Protein AF-A0A150TPJ5-F1 (afdb_monomer)

InterPro domains:
  IPR000413 Integrin alpha chain [PR01185] (12-32)
  IPR000413 Integrin alpha chain [PR01185] (87-111)
  IPR000413 Integrin alpha chain [PR01185] (158-179)
  IPR013517 FG-GAP repeat [PF01839] (19-57)
  IPR013517 FG-GAP repeat [PF01839] (89-126)
  IPR013517 FG-GAP repeat [PF01839] (160-196)
  IPR013519 Integrin alpha beta-propellor [PS51470] (4-66)
  IPR013519 Integrin alpha beta-propellor [PS51470] (75-136)
  IPR013519 Integrin alpha beta-propellor [PS51470] (144-208)
  IPR013519 Integrin alpha beta-propellor [SM00191] (15-73)
  IPR013519 Integrin alpha beta-propellor [SM00191] (85-143)
  IPR013519 Integrin alpha beta-propellor [SM00191] (155-215)
  IPR028994 Integrin alpha, N-terminal [G3DSA:2.130.10.130] (2-83)
  IPR028994 Integrin alpha, N-terminal [G3DSA:2.130.10.130] (84-218)
  IPR028994 Integrin alpha, N-terminal [SSF69318] (12-184)

Mean predicted aligned error: 5.83 Å

Foldseek 3Di:
DDDCPDPLNDDDDDPPQPWQLEKEWWQLQLPPFIKMKIWRQQDCPPNAGSLIWIQIWDQDPVGTHSHPTDIDGQCPPLQPHDGHHQLRKQLEKEWWQLQLPNTIKIKIKSQQDDDPNAGSQIKIWIWHRHNVGTHSHPTDMDGCPPVLRPHDRHHQQRKQNYKYWAQPVPPNTIKIKIKRQQDDPDPPPPTRQIKIWIFHGHNVGTHNNPIDMDTDDD

pLDDT: mean 88.78, std 12.21, range [43.97, 98.75]

Nearest PDB structures (foldseek):
  8tcg-assembly1_A  TM=8.162E-01  e=3.633E-12  Homo sapiens
  1tye-assembly3_E  TM=7.841E-01  e=2.110E-12  Homo sapiens
  6msu-assembly1_A  TM=8.180E-01  e=1.855E-11  Homo sapiens
  5nem-assembly1_A  TM=8.119E-01  e=3.006E-11  Homo sapiens
  8xfo-assembly1_A  TM=8.111E-01  e=1.360E-10  Homo sapiens

Solvent-accessible surface area (backbone atoms only — not comparable to full-atom values): 10917 Å² total; per-residue (Å²): 136,86,56,49,84,32,90,56,41,76,76,74,76,60,95,70,24,52,79,63,70,16,65,29,62,31,26,25,35,55,82,83,39,60,20,41,39,30,9,16,20,42,26,68,41,99,90,20,55,20,16,13,27,28,43,38,24,47,40,47,102,90,44,76,38,41,76,90,46,62,75,43,41,41,70,37,78,60,46,82,60,67,66,40,69,48,16,19,24,19,54,14,38,25,41,33,29,24,36,57,82,75,24,17,22,41,39,34,8,16,23,38,29,66,51,99,88,24,51,24,22,16,30,30,38,43,24,48,34,32,86,89,25,70,44,41,80,87,36,60,61,44,38,37,70,33,87,48,38,78,67,60,78,44,63,53,15,16,25,18,58,38,50,43,51,42,54,82,88,70,82,79,26,16,21,42,37,35,25,15,61,31,28,65,86,50,102,81,80,57,77,45,54,23,37,31,44,33,28,37,36,34,84,89,26,71,38,28,83,68,46,45,80,48,62,78,78,132

Sequence (218 aa):
MFHQDSPNVAETVQDGDHFGYALASGDFDGDGKADLAIGVPHEDFAGHGGGGVVHVFRGTASGLSAAGDPLLSQDTPNVGSSVADGDHFGWALASGDFDGDGKADLAVGAPHEDIDGHDDAGITHLFRGTATGLSTLGDPAYTQDSPGVEGSLEDDDRSGYALAAGDFDGDGKADLAIGAPGEDISRGGDDNDGHVNVLYGSSAGVVADRDQVWHQAW

Secondary structure (DSSP, 8-state):
---TTSTT-SS---TT--TTSEEEEE-SSSSSS-EEEEEETT--BTTBTT--EEEEEEEETTEEE-TTPPEE-TTSTTSSS---TT--TTSEEEEE-SSSSSS-EEEEEETT--BTTBTT--EEEEE-EEBTEE--SS--EE-TTSTT--S---TT--TTSEEEEE-SSSSSS-EEEEEETT----TTS-----EEEEEEP-BTB-EEEEEEEEES--

Radius of gyration: 16.83 Å; Cα contacts (8 Å, |Δi|>4): 663; chains: 1; bounding box: 38×43×47 Å

Structure (mmCIF, N/CA/C/O backbone):
data_AF-A0A150TPJ5-F1
#
_entry.id   AF-A0A150TPJ5-F1
#
loop_
_atom_site.group_PDB
_atom_site.id
_atom_site.type_symbol
_atom_site.label_atom_id
_atom_site.label_alt_id
_atom_site.label_comp_id
_atom_site.label_asym_id
_atom_site.label_entity_id
_atom_site.label_seq_id
_atom_site.pdbx_PDB_ins_code
_atom_site.Cartn_x
_atom_site.Cartn_y
_atom_site.Cartn_z
_atom_site.occupancy
_atom_site.B_iso_or_equiv
_atom_site.auth_seq_id
_atom_site.auth_comp_id
_atom_site.auth_asym_id
_atom_site.auth_atom_id
_atom_site.pdbx_PDB_model_num
ATOM 1 N N . MET A 1 1 ? -18.996 14.577 5.160 1.00 56.78 1 MET A N 1
A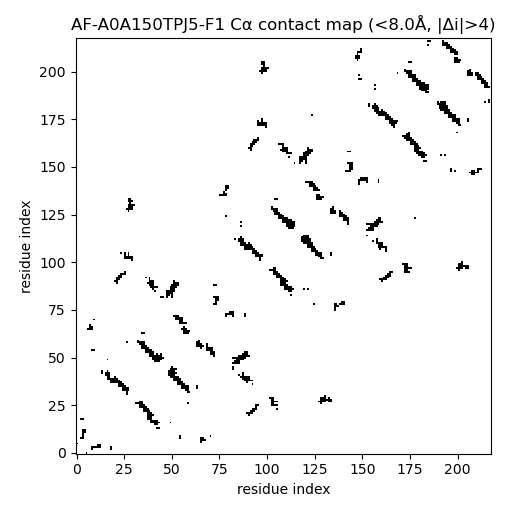TOM 2 C CA . MET A 1 1 ? -18.337 14.586 3.840 1.00 56.78 1 MET A CA 1
ATOM 3 C C . MET A 1 1 ? -16.889 14.903 4.124 1.00 56.78 1 MET A C 1
ATOM 5 O O . MET A 1 1 ? -16.678 15.877 4.833 1.00 56.78 1 MET A O 1
ATOM 9 N N . PHE A 1 2 ? -15.962 14.054 3.685 1.00 57.44 2 PHE A N 1
ATOM 10 C CA . PHE A 1 2 ? -14.526 14.311 3.789 1.00 57.44 2 PHE A CA 1
ATOM 11 C C . PHE A 1 2 ? -13.983 14.610 2.389 1.00 57.44 2 PHE A C 1
ATOM 13 O O . PHE A 1 2 ? -14.388 13.967 1.423 1.00 57.44 2 PHE A O 1
ATOM 20 N N . HIS A 1 3 ? -13.134 15.621 2.314 1.00 69.94 3 HIS A N 1
ATOM 21 C CA . HIS A 1 3 ? -12.312 16.068 1.186 1.00 69.94 3 HIS A CA 1
ATOM 22 C C . HIS A 1 3 ? -11.081 16.760 1.803 1.00 69.94 3 HIS A C 1
ATOM 24 O O . HIS A 1 3 ? -11.151 17.101 2.985 1.00 69.94 3 HIS A O 1
ATOM 30 N N . GLN A 1 4 ? -10.001 17.016 1.063 1.00 59.94 4 GLN A N 1
ATOM 31 C CA . GLN A 1 4 ? -8.775 17.623 1.628 1.00 59.94 4 GLN A CA 1
ATOM 32 C C . GLN A 1 4 ? -9.023 18.941 2.392 1.00 59.94 4 GLN A C 1
ATOM 34 O O . GLN A 1 4 ? -8.487 19.122 3.471 1.00 59.94 4 GLN A O 1
ATOM 39 N N . ASP A 1 5 ? -9.958 19.799 1.957 1.00 66.56 5 ASP A N 1
ATOM 40 C CA . ASP A 1 5 ? -10.337 21.017 2.716 1.00 66.56 5 ASP A CA 1
ATOM 41 C C . ASP A 1 5 ? -11.156 20.765 4.013 1.00 66.56 5 ASP A C 1
ATOM 43 O O . ASP A 1 5 ? -11.684 21.696 4.634 1.00 66.56 5 ASP A O 1
ATOM 47 N N . SER A 1 6 ? -11.372 19.510 4.416 1.00 68.62 6 SER A N 1
ATOM 48 C CA . SER A 1 6 ? -12.155 19.191 5.615 1.00 68.62 6 SER A CA 1
ATOM 49 C C . SER A 1 6 ? -11.349 19.459 6.889 1.00 68.62 6 SER A C 1
ATOM 51 O O . SER A 1 6 ? -10.151 19.192 6.929 1.00 68.62 6 SER A O 1
ATOM 53 N N . PRO A 1 7 ? -11.982 19.927 7.983 1.00 70.62 7 PRO A N 1
ATOM 54 C CA . PRO A 1 7 ? -11.269 20.169 9.232 1.00 70.62 7 PRO A CA 1
ATOM 55 C C . PRO A 1 7 ? -10.487 18.937 9.706 1.00 70.62 7 PRO A C 1
ATOM 57 O O . PRO A 1 7 ? -11.078 17.878 9.928 1.00 70.62 7 PRO A O 1
ATOM 60 N N . ASN A 1 8 ? -9.188 19.127 9.953 1.00 69.75 8 ASN A N 1
ATOM 61 C CA . ASN A 1 8 ? -8.228 18.110 10.402 1.00 69.75 8 ASN A CA 1
ATOM 62 C C . ASN A 1 8 ? -7.849 17.046 9.360 1.00 69.75 8 ASN A C 1
ATOM 64 O O . ASN A 1 8 ? -7.204 16.074 9.730 1.00 69.75 8 ASN A O 1
ATOM 68 N N . VAL A 1 9 ? -8.204 17.225 8.088 1.00 69.12 9 VAL A N 1
ATOM 69 C CA . VAL A 1 9 ? -7.503 16.536 6.998 1.00 69.12 9 VAL A CA 1
ATOM 70 C C . VAL A 1 9 ? -6.227 17.336 6.727 1.00 69.12 9 VAL A C 1
ATOM 72 O O . VAL A 1 9 ? -6.275 18.564 6.683 1.00 69.12 9 VAL A O 1
ATOM 75 N N . ALA A 1 10 ? -5.082 16.653 6.716 1.00 68.56 10 ALA A N 1
ATOM 76 C CA . ALA A 1 10 ? -3.781 17.284 6.500 1.00 68.56 10 ALA A CA 1
ATOM 77 C C . ALA A 1 10 ? -3.633 17.787 5.053 1.00 68.56 10 ALA A C 1
ATOM 79 O O . ALA A 1 10 ? -4.373 17.348 4.177 1.00 68.56 10 ALA A O 1
ATOM 80 N N . GLU A 1 11 ? -2.659 18.674 4.847 1.00 73.25 11 GLU A N 1
ATOM 81 C CA . GLU A 1 11 ? -2.390 19.388 3.590 1.00 73.25 11 GLU A CA 1
ATOM 82 C C . GLU A 1 11 ? -3.526 20.308 3.103 1.00 73.25 11 GLU A C 1
ATOM 84 O O . GLU A 1 11 ? -4.553 20.494 3.764 1.00 73.25 11 GLU A O 1
ATOM 89 N N . THR A 1 12 ? -3.278 21.027 2.009 1.00 65.31 12 THR A N 1
ATOM 90 C CA . THR A 1 12 ? -4.224 21.977 1.402 1.00 65.31 12 THR A CA 1
ATOM 91 C C . THR A 1 12 ? -4.631 21.476 0.029 1.00 65.31 12 THR A C 1
ATOM 93 O O . THR A 1 12 ? -3.760 21.023 -0.692 1.00 65.31 12 THR A O 1
ATOM 96 N N . VAL A 1 13 ? -5.902 21.628 -0.364 1.00 63.03 13 VAL A N 1
ATOM 97 C CA . VAL A 1 13 ? -6.370 21.214 -1.702 1.00 63.03 13 VAL A CA 1
ATOM 98 C C . VAL A 1 13 ? -5.496 21.800 -2.811 1.00 63.03 13 VAL A C 1
ATOM 100 O O . VAL A 1 13 ? -5.364 23.029 -2.913 1.00 63.03 13 VAL A O 1
ATOM 103 N N . GLN A 1 14 ? -4.999 20.933 -3.689 1.00 62.88 14 GLN A N 1
ATOM 104 C CA . GLN A 1 14 ? -4.371 21.288 -4.953 1.00 62.88 14 GLN A CA 1
ATOM 105 C C . GLN A 1 14 ? -5.175 20.693 -6.128 1.00 62.88 14 GLN A C 1
ATOM 107 O O . GLN A 1 14 ? -5.991 19.775 -6.000 1.00 62.88 14 GLN A O 1
ATOM 112 N N . ASP A 1 15 ? -5.058 21.322 -7.302 1.00 61.12 15 ASP A N 1
ATOM 113 C CA . ASP A 1 15 ? -5.747 20.849 -8.505 1.00 61.12 15 ASP A CA 1
ATOM 114 C C . ASP A 1 15 ? -5.075 19.551 -8.983 1.00 61.12 15 ASP A C 1
ATOM 116 O O . ASP A 1 15 ? -3.988 19.603 -9.549 1.00 61.12 15 ASP A O 1
ATOM 120 N N . GLY A 1 16 ? -5.756 18.411 -8.843 1.00 66.88 16 GLY A N 1
ATOM 121 C CA . GLY A 1 16 ? -5.317 17.137 -9.433 1.00 66.88 16 GLY A CA 1
ATOM 122 C C . GLY A 1 16 ? -4.958 16.026 -8.447 1.00 66.88 16 GLY A C 1
ATOM 123 O O . GLY A 1 16 ? -4.729 14.912 -8.899 1.00 66.88 16 GLY A O 1
ATOM 124 N N . ASP A 1 17 ? -5.013 16.271 -7.137 1.00 75.06 17 ASP A N 1
ATOM 125 C CA . ASP A 1 17 ? -4.530 15.327 -6.110 1.00 75.06 17 ASP A CA 1
ATOM 126 C C . ASP A 1 17 ? -5.303 13.997 -6.061 1.00 75.06 17 ASP A C 1
ATOM 128 O O . ASP A 1 17 ? -4.813 12.969 -5.596 1.00 75.06 17 ASP A O 1
ATOM 132 N N . HIS A 1 18 ? -6.541 13.999 -6.567 1.00 83.31 18 HIS A N 1
ATOM 133 C CA . HIS A 1 18 ? -7.422 12.829 -6.627 1.00 83.31 18 HIS A CA 1
ATOM 134 C C . HIS A 1 18 ? -7.659 12.152 -5.261 1.00 83.31 18 HIS A C 1
ATOM 136 O O . HIS A 1 18 ? -7.697 10.929 -5.169 1.00 83.31 18 HIS A O 1
ATOM 142 N N . PHE A 1 19 ? -7.895 12.929 -4.197 1.00 86.81 19 PHE A N 1
ATOM 143 C CA . PHE A 1 19 ? -8.255 12.391 -2.878 1.00 86.81 19 PHE A CA 1
ATOM 144 C C . PHE A 1 19 ? -9.353 11.314 -2.952 1.00 86.81 19 PHE A C 1
ATOM 146 O O . PHE A 1 19 ? -10.455 11.562 -3.454 1.00 86.81 19 PHE A O 1
ATOM 153 N N . GLY A 1 20 ? -9.068 10.130 -2.403 1.00 92.56 20 GLY A N 1
ATOM 154 C CA . GLY A 1 20 ? -9.965 8.975 -2.496 1.00 92.56 20 GLY A CA 1
ATOM 155 C C . GLY A 1 20 ? -9.783 8.145 -3.761 1.00 92.56 20 GLY A C 1
ATOM 156 O O . GLY A 1 20 ? -10.704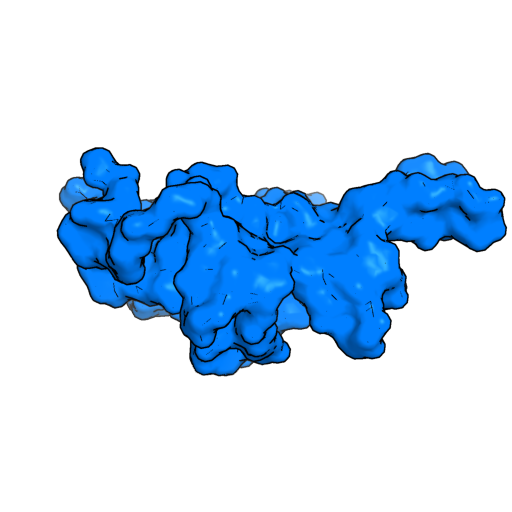 7.412 -4.122 1.00 92.56 20 GLY A O 1
ATOM 157 N N . TYR A 1 21 ? -8.619 8.247 -4.410 1.00 96.56 21 TYR A N 1
ATOM 158 C CA . TYR A 1 21 ? -8.238 7.427 -5.559 1.00 96.56 21 TYR A CA 1
ATOM 159 C C . TYR A 1 21 ? -8.294 5.932 -5.223 1.00 96.56 21 TYR A C 1
ATOM 161 O O . TYR A 1 21 ? -8.910 5.148 -5.945 1.00 96.56 21 TYR A O 1
ATOM 169 N N . ALA A 1 22 ? -7.728 5.566 -4.071 1.00 97.62 22 ALA A N 1
ATOM 170 C CA . ALA A 1 22 ? -7.782 4.231 -3.492 1.00 97.62 22 ALA A CA 1
ATOM 171 C C . ALA A 1 22 ? -8.320 4.290 -2.058 1.00 97.62 22 ALA A C 1
ATOM 173 O O . ALA A 1 22 ? -8.112 5.270 -1.341 1.00 97.62 22 ALA A O 1
ATOM 174 N N . LEU A 1 23 ? -9.016 3.232 -1.634 1.00 98.19 23 LEU A N 1
ATOM 175 C CA . LEU A 1 23 ? -9.583 3.105 -0.292 1.00 98.19 23 LEU A CA 1
ATOM 176 C C . LEU A 1 23 ? -9.313 1.705 0.258 1.00 98.19 23 LEU A C 1
ATOM 178 O O . LEU A 1 23 ? -9.548 0.717 -0.436 1.00 98.19 23 LEU A O 1
ATOM 182 N N . ALA A 1 24 ? -8.924 1.625 1.527 1.00 98.31 24 ALA A N 1
ATOM 183 C CA . ALA A 1 24 ? -8.887 0.378 2.287 1.00 98.31 24 ALA A CA 1
ATOM 184 C C . ALA A 1 24 ? -9.450 0.610 3.691 1.00 98.31 24 ALA A C 1
ATOM 186 O O . ALA A 1 24 ? -9.255 1.670 4.278 1.00 98.31 24 ALA A O 1
ATOM 187 N N . SER A 1 25 ? -10.159 -0.374 4.239 1.00 98.00 25 SER A N 1
ATOM 188 C CA . SER A 1 25 ? -10.696 -0.305 5.603 1.00 98.00 25 SER A CA 1
ATOM 189 C C . SER A 1 25 ? -10.146 -1.433 6.459 1.00 98.00 25 SER A C 1
ATOM 191 O O . SER A 1 25 ? -10.078 -2.570 5.994 1.00 98.00 25 SER A O 1
ATOM 193 N N . GLY A 1 26 ? -9.834 -1.156 7.715 1.00 97.56 26 GLY A N 1
ATOM 194 C CA . GLY A 1 26 ? -9.331 -2.141 8.670 1.00 97.56 26 GLY A CA 1
ATOM 195 C C . GLY A 1 26 ? -9.429 -1.593 10.086 1.00 97.56 26 GLY A C 1
ATOM 196 O O . GLY A 1 26 ? -9.490 -0.386 10.259 1.00 97.56 26 GLY A O 1
ATOM 197 N N . ASP A 1 27 ? -9.504 -2.456 11.093 1.00 97.75 27 ASP A N 1
ATOM 198 C CA . ASP A 1 27 ? -9.354 -2.038 12.493 1.00 97.75 27 ASP A CA 1
ATOM 199 C C . ASP A 1 27 ? -7.850 -1.956 12.791 1.00 97.75 27 ASP A C 1
ATOM 201 O O . ASP A 1 27 ? -7.243 -2.941 13.222 1.00 97.75 27 ASP A O 1
ATOM 205 N N . PHE A 1 28 ? -7.223 -0.833 12.422 1.00 97.19 28 PHE A N 1
ATOM 206 C CA . PHE A 1 28 ? -5.767 -0.671 12.485 1.00 97.19 28 PHE A CA 1
ATOM 207 C C . PHE A 1 28 ? -5.285 -0.423 13.917 1.00 97.19 28 PHE A C 1
ATOM 209 O O . PHE A 1 28 ? -4.094 -0.585 14.198 1.00 97.19 28 PHE A O 1
ATOM 216 N N . ASP A 1 29 ? -6.190 -0.020 14.820 1.00 95.94 29 ASP A N 1
ATOM 217 C CA . ASP A 1 29 ? -5.885 0.206 16.231 1.00 95.94 29 ASP A CA 1
ATOM 218 C C . ASP A 1 29 ? -6.419 -0.845 17.219 1.00 95.94 29 ASP A C 1
ATOM 220 O O . ASP A 1 29 ? -6.003 -0.882 18.385 1.00 95.94 29 ASP A O 1
ATOM 224 N N . GLY A 1 30 ? -7.246 -1.772 16.744 1.00 96.94 30 GLY A N 1
ATOM 225 C CA . GLY A 1 30 ? -7.764 -2.900 17.513 1.00 96.94 30 GLY A CA 1
ATOM 226 C C . GLY A 1 30 ? -8.866 -2.502 18.492 1.00 96.94 30 GLY A C 1
ATOM 227 O O . GLY A 1 30 ? -9.089 -3.204 19.487 1.00 96.94 30 GLY A O 1
ATOM 228 N N . ASP A 1 31 ? -9.529 -1.364 18.273 1.00 96.38 31 ASP A N 1
ATOM 229 C CA . ASP A 1 31 ? -10.588 -0.859 19.146 1.00 96.38 31 ASP A CA 1
ATOM 230 C C . ASP A 1 31 ? -11.988 -1.428 18.819 1.00 96.38 31 ASP A C 1
ATOM 232 O O . ASP A 1 31 ? -12.989 -1.097 19.487 1.00 96.38 31 ASP A O 1
ATOM 236 N N . GLY A 1 32 ? -12.067 -2.290 17.803 1.00 96.81 32 GLY A N 1
ATOM 237 C CA . GLY A 1 32 ? -13.274 -2.938 17.307 1.00 96.81 32 GLY A CA 1
ATOM 238 C C . GLY A 1 32 ? -14.075 -2.106 16.304 1.00 96.81 32 GLY A C 1
ATOM 239 O O . GLY A 1 32 ? -15.221 -2.471 16.010 1.00 96.81 32 GLY A O 1
ATOM 240 N N . LYS A 1 33 ? -13.554 -0.976 15.814 1.00 97.06 33 LYS A N 1
ATOM 241 C CA . LYS A 1 33 ? -14.167 -0.166 14.750 1.00 97.06 33 LYS A CA 1
ATOM 242 C C . LYS A 1 33 ? -13.240 -0.124 13.544 1.00 97.06 33 LYS A C 1
ATOM 244 O O . LYS A 1 33 ? -12.037 -0.022 13.672 1.00 97.06 33 LYS A O 1
ATOM 249 N N . ALA A 1 34 ? -13.833 -0.186 12.356 1.00 97.06 34 ALA A N 1
ATOM 250 C CA . ALA A 1 34 ? -13.064 -0.029 11.134 1.00 97.06 34 ALA A CA 1
ATOM 251 C C . ALA A 1 34 ? -12.616 1.430 10.967 1.00 97.06 34 ALA A C 1
ATOM 253 O O . ALA A 1 34 ? -13.445 2.349 10.996 1.00 97.06 34 ALA A O 1
ATOM 254 N N . ASP A 1 35 ? -11.326 1.593 10.730 1.00 97.56 35 ASP A N 1
ATOM 255 C CA . ASP A 1 35 ? -10.664 2.788 10.233 1.00 97.56 35 ASP A CA 1
ATOM 256 C C . ASP A 1 35 ? -10.695 2.809 8.696 1.00 97.56 35 ASP A C 1
ATOM 258 O O . ASP A 1 35 ? -11.083 1.832 8.040 1.00 97.56 35 ASP A O 1
ATOM 262 N N . LEU A 1 36 ? -10.298 3.936 8.105 1.00 97.56 36 LEU A N 1
ATOM 263 C CA . LEU A 1 36 ? -10.262 4.130 6.656 1.00 97.56 36 LEU A CA 1
ATOM 264 C C . LEU A 1 36 ? -8.921 4.721 6.213 1.00 97.56 36 LEU A C 1
ATOM 266 O O . LEU A 1 36 ? -8.614 5.857 6.556 1.00 97.56 36 LEU A O 1
ATOM 270 N N . ALA A 1 37 ? -8.169 3.985 5.400 1.00 98.00 37 ALA A N 1
ATOM 271 C CA . ALA A 1 37 ? -7.037 4.502 4.643 1.00 98.00 37 ALA A CA 1
ATOM 272 C C . ALA A 1 37 ? -7.508 5.055 3.287 1.00 98.00 37 ALA A C 1
ATOM 274 O O . ALA A 1 37 ? -8.362 4.455 2.623 1.00 98.00 37 ALA A O 1
ATOM 275 N N . ILE A 1 38 ? -6.962 6.200 2.885 1.00 97.62 38 ILE A N 1
ATOM 276 C CA . ILE A 1 38 ? -7.349 6.958 1.694 1.00 97.62 38 ILE A CA 1
ATOM 277 C C . ILE A 1 38 ? -6.086 7.362 0.940 1.00 97.62 38 ILE A C 1
ATOM 279 O O . ILE A 1 38 ? -5.311 8.178 1.435 1.00 97.62 38 ILE A O 1
ATOM 283 N N . GLY A 1 39 ? -5.912 6.812 -0.257 1.00 97.75 39 GLY A N 1
ATOM 284 C CA . GLY A 1 39 ? -4.804 7.133 -1.148 1.00 97.75 39 GLY A CA 1
ATOM 285 C C . GLY A 1 39 ? -5.041 8.429 -1.916 1.00 97.75 39 GLY A C 1
ATOM 286 O O . GLY A 1 39 ? -6.162 8.703 -2.371 1.00 97.75 39 GLY A O 1
ATOM 287 N N . VAL A 1 40 ? -3.974 9.209 -2.051 1.00 97.25 40 VAL A N 1
ATOM 288 C CA . VAL A 1 40 ? -3.914 10.480 -2.780 1.00 97.25 40 VAL A CA 1
ATOM 289 C C . VAL A 1 40 ? -2.621 10.485 -3.611 1.00 97.25 40 VAL A C 1
ATOM 291 O O . VAL A 1 40 ? -1.693 11.233 -3.314 1.00 97.25 40 VAL A O 1
ATOM 294 N N . PRO A 1 41 ? -2.499 9.591 -4.610 1.00 96.88 41 PRO A N 1
ATOM 295 C CA . PRO A 1 41 ? -1.230 9.352 -5.296 1.00 96.88 41 PRO A CA 1
ATOM 296 C C . PRO A 1 41 ? -0.694 10.581 -6.027 1.00 96.88 41 PRO A C 1
ATOM 298 O O . PRO A 1 41 ? 0.507 10.713 -6.180 1.00 96.88 41 PRO A O 1
ATOM 301 N N . HIS A 1 42 ? -1.557 11.499 -6.458 1.00 95.69 42 HIS A N 1
ATOM 302 C CA . HIS A 1 42 ? -1.133 12.684 -7.204 1.00 95.69 42 HIS A CA 1
ATOM 303 C C . HIS A 1 42 ? -0.904 13.913 -6.317 1.00 95.69 42 HIS A C 1
ATOM 305 O O . HIS A 1 42 ? -0.743 15.004 -6.851 1.00 95.69 42 HIS A O 1
ATOM 311 N N . GLU A 1 43 ? -0.903 13.750 -4.990 1.00 93.69 43 GLU A N 1
ATOM 312 C CA . GLU A 1 43 ? -0.531 14.823 -4.068 1.00 93.69 43 GLU A CA 1
ATOM 313 C C . GLU A 1 43 ? 0.912 15.272 -4.328 1.00 93.69 43 GLU A C 1
ATOM 315 O O . GLU A 1 43 ? 1.838 14.453 -4.351 1.00 93.69 43 GLU A O 1
ATOM 320 N N . ASP A 1 44 ? 1.108 16.583 -4.451 1.00 93.25 44 ASP A N 1
ATOM 321 C CA . ASP A 1 44 ? 2.440 17.176 -4.431 1.00 93.25 44 ASP A CA 1
ATOM 322 C C . ASP A 1 44 ? 2.953 17.219 -2.981 1.00 93.25 44 ASP A C 1
ATOM 324 O O . ASP A 1 44 ? 2.589 18.100 -2.201 1.00 93.25 44 ASP A O 1
ATOM 328 N N . PHE A 1 45 ? 3.833 16.295 -2.599 1.00 91.81 45 PHE A N 1
ATOM 329 C CA . PHE A 1 45 ? 4.297 16.160 -1.218 1.00 91.81 45 PHE A CA 1
ATOM 330 C C . PHE A 1 45 ? 5.784 16.492 -1.071 1.00 91.81 45 PHE A C 1
ATOM 332 O O . PHE A 1 45 ? 6.604 16.139 -1.907 1.00 91.81 45 PHE A O 1
ATOM 339 N N . ALA A 1 46 ? 6.157 17.199 0.003 1.00 90.69 46 ALA A N 1
ATOM 340 C CA . ALA A 1 46 ? 7.547 17.577 0.313 1.00 90.69 46 ALA A CA 1
ATOM 341 C C . ALA A 1 46 ? 8.318 18.303 -0.820 1.00 90.69 46 ALA A C 1
ATOM 343 O O . ALA A 1 46 ? 9.547 18.368 -0.804 1.00 90.69 46 ALA A O 1
ATOM 344 N N . GLY A 1 47 ? 7.604 18.936 -1.758 1.00 91.94 47 GLY A N 1
ATOM 345 C CA . GLY A 1 47 ? 8.190 19.610 -2.921 1.00 91.94 47 GLY A CA 1
ATOM 346 C C . GLY A 1 47 ? 8.334 18.725 -4.159 1.00 91.94 47 GLY A C 1
ATOM 347 O O . GLY A 1 47 ? 8.900 19.204 -5.142 1.00 91.94 47 GLY A O 1
ATOM 348 N N . HIS A 1 48 ? 7.805 17.501 -4.105 1.00 94.50 48 HIS A N 1
ATOM 349 C CA . HIS A 1 48 ? 7.795 16.535 -5.189 1.00 94.50 48 HIS A CA 1
ATOM 350 C C . HIS A 1 48 ? 6.408 16.401 -5.808 1.00 94.50 48 HIS A C 1
ATOM 352 O O . HIS A 1 48 ? 5.426 16.183 -5.098 1.00 94.50 48 HIS A O 1
ATOM 358 N N . GLY A 1 49 ? 6.324 16.572 -7.124 1.00 94.69 49 GLY A N 1
ATOM 359 C CA . GLY A 1 49 ? 5.062 16.539 -7.851 1.00 94.69 49 GLY A CA 1
ATOM 360 C C . GLY A 1 49 ? 4.531 15.116 -7.977 1.00 94.69 49 GLY A C 1
ATOM 361 O O . GLY A 1 49 ? 5.240 14.261 -8.500 1.00 94.69 49 GLY A O 1
ATOM 362 N N . GLY A 1 50 ? 3.307 14.847 -7.517 1.00 94.56 50 GLY A N 1
ATOM 363 C CA . GLY A 1 50 ? 2.752 13.485 -7.525 1.00 94.56 50 GLY A CA 1
ATOM 364 C C . GLY A 1 50 ? 3.549 12.462 -6.702 1.00 94.56 50 GLY A C 1
ATOM 365 O O . GLY A 1 50 ? 3.542 11.279 -7.034 1.00 94.56 50 GLY A O 1
ATOM 366 N N . GLY A 1 51 ? 4.246 12.907 -5.652 1.00 95.06 51 GLY A N 1
ATOM 367 C CA . GLY A 1 51 ? 4.926 12.006 -4.713 1.00 95.06 51 GLY A CA 1
ATOM 368 C C . GLY A 1 51 ? 3.943 11.157 -3.895 1.00 95.06 51 GLY A C 1
ATOM 369 O O . GLY A 1 51 ? 4.249 10.034 -3.503 1.00 95.06 51 GLY A O 1
ATOM 370 N N . GLY A 1 52 ? 2.723 11.660 -3.699 1.00 96.81 52 GLY A N 1
ATOM 371 C CA . GLY A 1 52 ? 1.615 10.894 -3.146 1.00 96.81 52 GLY A CA 1
ATOM 372 C C . GLY A 1 52 ? 1.641 10.727 -1.626 1.00 96.81 52 GLY A C 1
ATOM 373 O O . GLY A 1 52 ? 2.677 10.752 -0.958 1.00 96.81 52 GLY A O 1
ATOM 374 N N . VAL A 1 53 ? 0.448 10.570 -1.054 1.00 96.38 53 VAL A N 1
ATOM 375 C CA . VAL A 1 53 ? 0.247 10.355 0.385 1.00 96.38 53 VAL A CA 1
ATOM 376 C C . VAL A 1 53 ? -0.919 9.405 0.652 1.00 96.38 53 VAL A C 1
ATOM 378 O O . VAL A 1 53 ? -1.793 9.184 -0.191 1.00 96.38 53 VAL A O 1
ATOM 381 N N . VAL A 1 54 ? -0.976 8.880 1.876 1.00 97.06 54 VAL A N 1
ATOM 382 C CA . VAL A 1 54 ? -2.131 8.146 2.402 1.00 97.06 54 VAL A CA 1
ATOM 383 C C . VAL A 1 54 ? -2.603 8.785 3.702 1.00 97.06 54 VAL A C 1
ATOM 385 O O . VAL A 1 54 ? -1.862 8.858 4.683 1.00 97.06 54 VAL A O 1
ATOM 388 N N . HIS A 1 55 ? -3.867 9.201 3.739 1.00 95.25 55 HIS A N 1
ATOM 389 C CA . HIS A 1 55 ? -4.530 9.557 4.991 1.00 95.25 55 HIS A CA 1
ATOM 390 C C . HIS A 1 55 ? -5.094 8.311 5.657 1.00 95.25 55 HIS A C 1
ATOM 392 O O . HIS A 1 55 ? -5.676 7.461 4.989 1.00 95.25 55 HIS A O 1
ATOM 398 N N . VAL A 1 56 ? -5.023 8.246 6.980 1.00 94.88 56 VAL A N 1
ATOM 399 C CA . VAL A 1 56 ? -5.719 7.232 7.777 1.00 94.88 56 VAL A CA 1
ATOM 400 C C . VAL A 1 56 ? -6.733 7.957 8.641 1.00 94.88 56 VAL A C 1
ATOM 402 O O . VAL A 1 56 ? -6.366 8.919 9.288 1.00 94.88 56 VAL A O 1
ATOM 405 N N . PHE A 1 57 ? -7.998 7.552 8.645 1.00 95.00 57 PHE A N 1
ATOM 406 C CA . PHE A 1 57 ? -9.047 8.139 9.481 1.00 95.00 57 PHE A CA 1
ATOM 407 C C . PHE A 1 57 ? -9.554 7.102 10.472 1.00 95.00 57 PHE A C 1
ATOM 409 O O . PHE A 1 57 ? -10.079 6.061 10.063 1.00 95.00 57 PHE A O 1
ATOM 416 N N . ARG A 1 58 ? -9.458 7.406 11.766 1.00 94.94 58 ARG A N 1
ATOM 417 C CA . ARG A 1 58 ? -9.896 6.504 12.831 1.00 94.94 58 ARG A CA 1
ATOM 418 C C . ARG A 1 58 ? -11.415 6.344 12.870 1.00 94.94 58 ARG A C 1
ATOM 420 O O . ARG A 1 58 ? -12.171 7.324 12.878 1.00 94.94 58 ARG A O 1
ATOM 427 N N . GLY A 1 59 ? -11.880 5.111 13.005 1.00 95.75 59 GLY A N 1
ATOM 428 C CA . GLY A 1 59 ? -13.250 4.758 13.333 1.00 95.75 59 GLY A CA 1
ATOM 429 C C . GLY A 1 59 ? -13.586 5.108 14.780 1.00 95.75 59 GLY A C 1
ATOM 430 O O . GLY A 1 59 ? -12.959 4.653 15.726 1.00 95.75 59 GLY A O 1
ATOM 431 N N . THR A 1 60 ? -14.632 5.902 15.000 1.00 94.25 60 THR A N 1
ATOM 432 C CA . THR A 1 60 ? -15.115 6.226 16.352 1.00 94.25 60 THR A CA 1
ATOM 433 C C . THR A 1 60 ? -16.583 5.851 16.518 1.00 94.25 60 THR A C 1
ATOM 435 O O . THR A 1 60 ? -17.300 5.573 15.556 1.00 94.25 60 THR A O 1
ATOM 438 N N . ALA A 1 61 ? -17.088 5.910 17.754 1.00 94.00 61 ALA A N 1
ATOM 439 C CA . ALA A 1 61 ? -18.519 5.738 18.023 1.00 94.00 61 ALA A CA 1
ATOM 440 C C . ALA A 1 61 ? -19.413 6.766 17.290 1.00 94.00 61 ALA A C 1
ATOM 442 O O . ALA A 1 61 ? -20.611 6.533 17.136 1.00 94.00 61 ALA A O 1
ATOM 443 N N . SER A 1 62 ? -18.837 7.886 16.838 1.00 93.25 62 SER A N 1
ATOM 444 C CA . SER A 1 62 ? -19.524 8.942 16.084 1.00 93.25 62 SER A CA 1
ATOM 445 C C . SER A 1 62 ? -19.255 8.880 14.571 1.00 93.25 62 SER A C 1
ATOM 447 O O . SER A 1 62 ? -19.655 9.795 13.853 1.00 93.25 62 SER A O 1
ATOM 449 N N . GLY A 1 63 ? -18.597 7.823 14.082 1.00 92.62 63 GLY A N 1
ATOM 450 C CA . GLY A 1 63 ? -18.127 7.690 12.700 1.00 92.62 63 GLY A CA 1
ATOM 451 C C . GLY A 1 63 ? -16.634 7.989 12.555 1.00 92.62 63 GLY A C 1
ATOM 452 O O . GLY A 1 63 ? -15.911 8.038 13.549 1.00 92.62 63 GLY A O 1
ATOM 453 N N . LEU A 1 64 ? -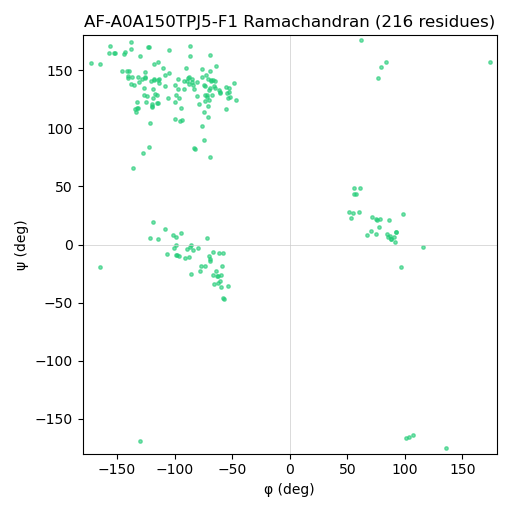16.175 8.173 11.316 1.00 93.06 64 LEU A N 1
ATOM 454 C CA . LEU A 1 64 ? -14.769 8.458 11.023 1.00 93.06 64 LEU A CA 1
ATOM 455 C C . LEU A 1 64 ? -14.341 9.816 11.596 1.00 93.06 64 LEU A C 1
ATOM 457 O O . LEU A 1 64 ? -15.088 10.797 11.538 1.00 93.06 64 LEU A O 1
ATOM 461 N N . SER A 1 65 ? -13.130 9.860 12.129 1.00 90.00 65 SER A N 1
ATOM 462 C CA . SER A 1 65 ? -12.413 11.045 12.585 1.00 90.00 65 SER A CA 1
ATOM 463 C C . SER A 1 65 ? -11.148 11.178 11.747 1.00 90.00 65 SER A C 1
ATOM 465 O O . SER A 1 65 ? -10.543 10.170 11.445 1.00 90.00 65 SER A O 1
ATOM 467 N N . ALA A 1 66 ? -10.760 12.403 11.393 1.00 84.75 66 ALA A N 1
ATOM 468 C CA . ALA A 1 66 ? -9.438 12.702 10.829 1.00 84.75 66 ALA A CA 1
ATOM 469 C C . ALA A 1 66 ? -8.482 13.294 11.890 1.00 84.75 66 ALA A C 1
ATOM 471 O O . ALA A 1 66 ? -7.341 13.652 11.619 1.00 84.75 66 ALA A O 1
ATOM 472 N N . ALA A 1 67 ? -8.975 13.503 13.116 1.00 79.12 67 ALA A N 1
ATOM 473 C CA . ALA A 1 67 ? -8.251 14.235 14.143 1.00 79.12 67 ALA A CA 1
ATOM 474 C C . ALA A 1 67 ? -7.103 13.411 14.741 1.00 79.12 67 ALA A C 1
ATOM 476 O O . ALA A 1 67 ? -7.342 12.473 15.500 1.00 79.12 67 ALA A O 1
ATOM 477 N N . GLY A 1 68 ? -5.870 13.866 14.502 1.00 71.50 68 GLY A N 1
ATOM 478 C CA . GLY A 1 68 ? -4.664 13.288 15.100 1.00 71.50 68 GLY A CA 1
ATOM 479 C C . GLY A 1 68 ? -4.209 11.982 14.455 1.00 71.50 68 GLY A C 1
ATOM 480 O O . GLY A 1 68 ? -3.394 11.283 15.056 1.00 71.50 68 GLY A O 1
ATOM 481 N N . ASP A 1 69 ? -4.728 11.666 13.272 1.00 73.56 69 ASP A N 1
ATOM 482 C CA . ASP A 1 69 ? -4.358 10.461 12.546 1.00 73.56 69 ASP A CA 1
ATOM 483 C C . ASP A 1 69 ? -3.158 10.713 11.608 1.00 73.56 69 ASP A C 1
ATOM 485 O O . ASP A 1 69 ? -2.931 11.856 11.191 1.00 73.56 69 ASP A O 1
ATOM 489 N N . PRO A 1 70 ? -2.345 9.681 11.314 1.00 79.62 70 PRO A N 1
ATOM 490 C CA . PRO A 1 70 ? -1.125 9.839 10.534 1.00 79.62 70 PRO A CA 1
ATOM 491 C C . PRO A 1 70 ? -1.412 10.134 9.055 1.00 79.62 70 PRO A C 1
ATOM 493 O O . PRO A 1 70 ? -2.318 9.564 8.445 1.00 79.62 70 PRO A O 1
ATOM 496 N N . LEU A 1 71 ? -0.580 11.008 8.485 1.00 90.12 71 LEU A N 1
ATOM 497 C CA . LEU A 1 71 ? -0.359 11.124 7.048 1.00 90.12 71 LEU A CA 1
ATOM 498 C C . LEU A 1 71 ? 0.870 10.276 6.722 1.00 90.12 71 LEU A C 1
ATOM 500 O O . LEU A 1 71 ? 1.944 10.542 7.263 1.00 90.12 71 LEU A O 1
ATOM 504 N N . LEU A 1 72 ? 0.696 9.243 5.905 1.00 94.62 72 LEU A N 1
ATOM 505 C CA . LEU A 1 72 ? 1.782 8.374 5.466 1.00 94.62 72 LEU A CA 1
ATOM 506 C C . LEU A 1 72 ? 2.288 8.824 4.097 1.00 94.62 72 LEU A C 1
ATOM 508 O O . LEU A 1 72 ? 1.507 9.209 3.229 1.00 94.62 72 LEU A O 1
ATOM 512 N N . SER A 1 73 ? 3.595 8.727 3.920 1.00 95.00 73 SER A N 1
ATOM 513 C CA . SER A 1 73 ? 4.324 8.944 2.671 1.00 95.00 73 SER A CA 1
ATOM 514 C C . SER A 1 73 ? 5.647 8.186 2.731 1.00 95.00 73 SER A C 1
ATOM 516 O O . SER A 1 73 ? 6.051 7.722 3.803 1.00 95.00 73 SER A O 1
ATOM 518 N N . GLN A 1 74 ? 6.360 8.112 1.613 1.00 93.31 74 GLN A N 1
ATOM 519 C CA . GLN A 1 74 ? 7.691 7.498 1.559 1.00 93.31 74 GLN A CA 1
ATOM 520 C C . GLN A 1 74 ? 8.729 8.234 2.423 1.00 93.31 74 GLN A C 1
ATOM 522 O O . GLN A 1 74 ? 9.614 7.608 2.997 1.00 93.31 74 GLN A O 1
ATOM 527 N N . ASP A 1 75 ? 8.539 9.537 2.648 1.00 92.25 75 ASP A N 1
ATOM 528 C CA . ASP A 1 75 ? 9.355 10.355 3.559 1.00 92.25 75 ASP A CA 1
ATOM 529 C C . ASP A 1 75 ? 8.990 10.192 5.046 1.00 92.25 75 ASP A C 1
ATOM 531 O O . ASP A 1 75 ? 9.623 10.782 5.935 1.00 92.25 75 ASP A O 1
ATOM 535 N N . THR A 1 76 ? 7.966 9.396 5.361 1.00 90.81 76 THR A N 1
ATOM 536 C CA . THR A 1 76 ? 7.612 9.118 6.753 1.00 90.81 76 THR A CA 1
ATOM 537 C C . THR A 1 76 ? 8.751 8.346 7.433 1.00 90.81 76 THR A C 1
ATOM 539 O O . THR A 1 76 ? 9.278 7.382 6.872 1.00 90.81 76 THR A O 1
ATOM 542 N N . PRO A 1 77 ? 9.162 8.717 8.665 1.00 89.25 77 PRO A N 1
ATOM 543 C CA . PRO A 1 77 ? 10.289 8.067 9.317 1.00 89.25 77 PRO A CA 1
ATOM 544 C C . PRO A 1 77 ? 10.147 6.544 9.372 1.00 89.25 77 PRO A C 1
ATOM 546 O O . PRO A 1 77 ? 9.149 6.028 9.879 1.00 89.25 77 PRO A O 1
ATOM 549 N N . ASN A 1 78 ? 11.217 5.859 8.958 1.00 87.19 78 ASN A N 1
ATOM 550 C CA . ASN A 1 78 ? 11.381 4.400 8.959 1.00 87.19 78 ASN A CA 1
ATOM 551 C C . ASN A 1 78 ? 10.621 3.620 7.861 1.00 87.19 78 ASN A C 1
ATOM 553 O O . ASN A 1 78 ? 10.673 2.397 7.894 1.00 87.19 78 ASN A O 1
ATOM 557 N N . VAL A 1 79 ? 10.008 4.285 6.870 1.00 86.19 79 VAL A N 1
ATOM 558 C CA . VAL A 1 79 ? 9.311 3.624 5.737 1.00 86.19 79 VAL A CA 1
ATOM 559 C C . VAL A 1 79 ? 10.263 2.989 4.709 1.00 86.19 79 VAL A C 1
ATOM 561 O O . VAL A 1 79 ? 9.878 2.069 3.993 1.00 86.19 79 VAL A O 1
ATOM 564 N N . GLY A 1 80 ? 11.535 3.398 4.702 1.00 81.81 80 GLY A N 1
ATOM 565 C CA . GLY A 1 80 ? 12.602 2.684 3.991 1.00 81.81 80 GLY A CA 1
ATOM 566 C C . GLY A 1 80 ? 12.802 3.069 2.523 1.00 81.81 80 GLY A C 1
ATOM 567 O O . GLY A 1 80 ? 13.676 2.484 1.893 1.00 81.81 80 GLY A O 1
ATOM 568 N N . SER A 1 81 ? 12.076 4.068 2.016 1.00 86.56 81 SER A N 1
ATOM 569 C CA . SER A 1 81 ? 12.328 4.743 0.733 1.00 86.56 81 SER A CA 1
ATOM 570 C C . SER A 1 81 ? 12.340 6.268 0.932 1.00 86.56 81 SER A C 1
ATOM 572 O O . SER A 1 81 ? 12.450 6.749 2.066 1.00 86.56 81 SER A O 1
ATOM 574 N N . SER A 1 82 ? 12.337 7.049 -0.143 1.00 91.88 82 SER A N 1
ATOM 575 C CA . SER A 1 82 ? 12.261 8.513 -0.094 1.00 91.88 82 SER A CA 1
ATOM 576 C C . SER A 1 82 ? 11.367 8.987 -1.218 1.00 91.88 82 SER A C 1
ATOM 578 O O . SER A 1 82 ? 11.409 8.398 -2.285 1.00 91.88 82 SER A O 1
ATOM 580 N N . VAL A 1 83 ? 10.583 10.030 -0.972 1.00 94.12 83 VAL A N 1
ATOM 581 C CA . VAL A 1 83 ? 9.674 10.549 -1.997 1.00 94.12 83 VAL A CA 1
ATOM 582 C C . VAL A 1 83 ? 10.452 11.199 -3.148 1.00 94.12 83 VAL A C 1
ATOM 584 O O . VAL A 1 83 ? 11.443 11.907 -2.931 1.00 94.12 83 VAL A O 1
ATOM 587 N N . ALA A 1 84 ? 9.968 10.997 -4.361 1.00 96.06 84 ALA A N 1
ATOM 588 C CA . ALA A 1 84 ? 10.412 11.600 -5.600 1.00 96.06 84 ALA A CA 1
ATOM 589 C C . ALA A 1 84 ? 9.206 12.011 -6.469 1.00 96.06 84 ALA A C 1
ATOM 591 O O . ALA A 1 84 ? 8.037 11.851 -6.108 1.00 96.06 84 ALA A O 1
ATOM 592 N N . ASP A 1 85 ? 9.499 12.686 -7.584 1.00 97.19 85 ASP A N 1
ATOM 593 C CA . ASP A 1 85 ? 8.459 13.154 -8.499 1.00 97.19 85 ASP A CA 1
ATOM 594 C C . ASP A 1 85 ? 7.848 11.956 -9.231 1.00 97.19 85 ASP A C 1
ATOM 596 O O . ASP A 1 85 ? 8.531 11.317 -10.024 1.00 97.19 85 ASP A O 1
ATOM 600 N N . GLY A 1 86 ? 6.549 11.732 -9.052 1.00 96.38 86 GLY A N 1
ATOM 601 C CA . GLY A 1 86 ? 5.799 10.741 -9.816 1.00 96.38 86 GLY A CA 1
ATOM 602 C C . GLY A 1 86 ? 5.724 9.338 -9.217 1.00 96.38 86 GLY A C 1
ATOM 603 O O . GLY A 1 86 ? 5.050 8.520 -9.834 1.00 96.38 86 GLY A O 1
ATOM 604 N N . ASP A 1 87 ? 6.288 9.066 -8.033 1.00 96.88 87 ASP A N 1
ATOM 605 C CA . ASP A 1 87 ? 6.239 7.730 -7.396 1.00 96.88 87 ASP A CA 1
ATOM 606 C C . ASP A 1 87 ? 4.806 7.250 -7.118 1.00 96.88 87 ASP A C 1
ATOM 608 O O . ASP A 1 87 ? 4.510 6.048 -7.068 1.00 96.88 87 ASP A O 1
ATOM 612 N N . HIS A 1 88 ? 3.887 8.209 -6.955 1.00 97.88 88 HIS A N 1
ATOM 613 C CA . HIS A 1 88 ? 2.464 7.983 -6.756 1.00 97.88 88 HIS A CA 1
ATOM 614 C C . HIS A 1 88 ? 2.145 7.094 -5.539 1.00 97.88 88 HIS A C 1
ATOM 616 O O . HIS A 1 88 ? 1.269 6.221 -5.601 1.00 97.88 88 HIS A O 1
ATOM 622 N N . PHE A 1 89 ? 2.811 7.320 -4.402 1.00 98.06 89 PHE A N 1
ATOM 623 C CA . PHE A 1 89 ? 2.528 6.586 -3.167 1.00 98.06 89 PHE A CA 1
ATOM 624 C C . PHE A 1 89 ? 1.046 6.681 -2.773 1.00 98.06 89 PHE A C 1
ATOM 626 O O . PHE A 1 89 ? 0.450 7.758 -2.720 1.00 98.06 89 PHE A O 1
ATOM 633 N N . GLY A 1 90 ? 0.428 5.536 -2.473 1.00 98.19 90 GLY A N 1
ATOM 634 C CA . GLY A 1 90 ? -1.015 5.465 -2.218 1.00 98.19 90 GLY A CA 1
ATOM 635 C C . GLY A 1 90 ? -1.852 5.152 -3.457 1.00 98.19 90 GLY A C 1
ATOM 636 O O . GLY A 1 90 ? -3.081 5.238 -3.387 1.00 98.19 90 GLY A O 1
ATOM 637 N N . TRP A 1 91 ? -1.222 4.762 -4.569 1.00 98.62 91 TRP A N 1
ATOM 638 C CA . TRP A 1 91 ? -1.897 4.350 -5.803 1.00 98.62 91 TRP A CA 1
ATOM 639 C C . TRP A 1 91 ? -2.847 3.167 -5.597 1.00 98.62 91 TRP A C 1
ATOM 641 O O . TRP A 1 91 ? -3.991 3.189 -6.054 1.00 98.62 91 TRP A O 1
ATOM 651 N N . ALA A 1 92 ? -2.385 2.144 -4.877 1.00 98.75 92 ALA A N 1
ATOM 652 C CA . ALA A 1 92 ? -3.163 0.969 -4.510 1.00 98.75 92 ALA A CA 1
ATOM 653 C C . ALA A 1 92 ? -3.072 0.733 -3.003 1.00 98.75 92 ALA A C 1
ATOM 655 O O . ALA A 1 92 ? -2.018 0.927 -2.398 1.00 98.75 92 ALA A O 1
ATOM 656 N N . LEU A 1 93 ? -4.182 0.294 -2.405 1.00 98.75 93 LEU A N 1
ATOM 657 C CA . LEU A 1 93 ? -4.278 -0.021 -0.982 1.00 98.75 93 LEU A CA 1
ATOM 658 C C . LEU A 1 93 ? -4.926 -1.392 -0.789 1.00 98.75 93 LEU A C 1
ATOM 660 O O . LEU A 1 93 ? -5.928 -1.702 -1.437 1.00 98.75 93 LEU A O 1
ATOM 664 N N . ALA A 1 94 ? -4.407 -2.171 0.155 1.00 98.62 94 ALA A N 1
ATOM 665 C CA . ALA A 1 94 ? -5.051 -3.383 0.656 1.00 98.62 94 ALA A CA 1
ATOM 666 C C . ALA A 1 94 ? -4.842 -3.500 2.169 1.00 98.62 94 ALA A C 1
ATOM 668 O O . ALA A 1 94 ? -3.828 -3.053 2.692 1.00 98.62 94 ALA A O 1
ATOM 669 N N . SER A 1 95 ? -5.795 -4.101 2.878 1.00 98.44 95 SER A N 1
ATOM 670 C CA . SER A 1 95 ? -5.712 -4.305 4.326 1.00 98.44 95 SER A CA 1
ATOM 671 C C . SER A 1 95 ? -6.045 -5.743 4.711 1.00 98.44 95 SER A C 1
ATOM 673 O O . SER A 1 95 ? -6.922 -6.373 4.117 1.00 98.44 95 SER A O 1
ATOM 675 N N . GLY A 1 96 ? -5.358 -6.252 5.728 1.00 97.88 96 GLY A N 1
ATOM 676 C CA . GLY A 1 96 ? -5.512 -7.610 6.245 1.00 97.88 96 GLY A CA 1
ATOM 677 C C . GLY A 1 96 ? -4.708 -7.788 7.528 1.00 97.88 96 GLY A C 1
ATOM 678 O O . GLY A 1 96 ? -3.782 -7.031 7.767 1.00 97.88 96 GLY A O 1
ATOM 679 N N . ASP A 1 97 ? -5.080 -8.745 8.374 1.00 97.75 97 ASP A N 1
ATOM 680 C CA . ASP A 1 97 ? -4.285 -9.127 9.552 1.00 97.75 97 ASP A CA 1
ATOM 681 C C . ASP A 1 97 ? -3.195 -10.111 9.092 1.00 97.75 97 ASP A C 1
ATOM 683 O O . ASP A 1 97 ? -3.420 -11.328 9.073 1.00 97.75 97 ASP A O 1
ATOM 687 N N . PHE A 1 98 ? -2.072 -9.591 8.580 1.00 96.88 98 PHE A N 1
ATOM 688 C CA . PHE A 1 98 ? -1.027 -10.426 7.971 1.00 96.88 98 PHE A CA 1
ATOM 689 C C . PHE A 1 98 ? -0.165 -11.114 9.032 1.00 96.88 98 PHE A C 1
ATOM 691 O O . PHE A 1 98 ? 0.451 -12.147 8.746 1.00 96.88 98 PHE A O 1
ATOM 698 N N . ASP A 1 99 ? -0.114 -10.561 10.251 1.00 95.25 99 ASP A N 1
ATOM 699 C CA . ASP A 1 99 ? 0.640 -11.140 11.361 1.00 95.25 99 ASP A CA 1
ATOM 700 C C . ASP A 1 99 ? -0.175 -11.964 12.370 1.00 95.25 99 ASP A C 1
ATOM 702 O O . ASP A 1 99 ? 0.390 -12.738 13.157 1.00 95.25 99 ASP A O 1
ATOM 706 N N . GLY A 1 100 ? -1.499 -11.926 12.265 1.00 96.38 100 GLY A N 1
ATOM 707 C CA . GLY A 1 100 ? -2.423 -12.705 13.083 1.00 96.38 100 GLY A CA 1
ATOM 708 C C . GLY A 1 100 ? -2.561 -12.169 14.506 1.00 96.38 100 GLY A C 1
ATOM 709 O O . GLY A 1 100 ? -2.906 -12.940 15.413 1.00 96.38 100 GLY A O 1
ATOM 710 N N . ASP A 1 101 ? -2.241 -10.896 14.742 1.00 96.38 101 ASP A N 1
ATOM 711 C CA . ASP A 1 101 ? -2.303 -10.272 16.064 1.00 96.38 101 ASP A CA 1
ATOM 712 C C . ASP A 1 101 ? -3.691 -9.695 16.415 1.00 96.38 101 ASP A C 1
ATOM 714 O O . ASP A 1 101 ? -3.906 -9.197 17.536 1.00 96.38 101 ASP A O 1
ATOM 718 N N . GLY A 1 102 ? -4.642 -9.792 15.482 1.00 96.81 102 GLY A N 1
ATOM 719 C CA . GLY A 1 102 ? -6.015 -9.320 15.614 1.00 96.81 102 GLY A CA 1
ATOM 720 C C . GLY A 1 102 ? -6.221 -7.844 15.277 1.00 96.81 102 GLY A C 1
ATOM 721 O O . GLY A 1 102 ? -7.328 -7.347 15.503 1.00 96.81 102 GLY A O 1
ATOM 722 N N . LYS A 1 103 ? -5.201 -7.137 14.780 1.00 97.69 103 LYS A N 1
ATOM 723 C CA . LYS A 1 103 ? -5.321 -5.809 14.163 1.00 97.69 103 LYS A CA 1
ATOM 724 C C . LYS A 1 103 ? -5.103 -5.933 12.665 1.00 97.69 103 LYS A C 1
ATOM 726 O O . LYS A 1 103 ? -4.342 -6.767 12.201 1.00 97.69 103 LYS A O 1
ATOM 731 N N . ALA A 1 104 ? -5.811 -5.113 11.900 1.00 97.81 104 ALA A N 1
ATOM 732 C CA . ALA A 1 104 ? -5.528 -5.030 10.479 1.00 97.81 104 ALA A CA 1
ATOM 733 C C . ALA A 1 104 ? -4.204 -4.287 10.263 1.00 97.81 104 ALA A C 1
ATOM 735 O O . ALA A 1 104 ? -3.907 -3.315 10.955 1.00 97.81 104 ALA A O 1
ATOM 736 N N . ASP A 1 105 ? -3.477 -4.698 9.241 1.00 97.62 105 ASP A N 1
ATOM 737 C CA . ASP A 1 105 ? -2.328 -4.010 8.676 1.00 97.62 105 ASP A CA 1
ATOM 738 C C . ASP A 1 105 ? -2.733 -3.343 7.353 1.00 97.62 105 ASP A C 1
ATOM 740 O O . ASP A 1 105 ? -3.800 -3.628 6.789 1.00 97.62 105 ASP A O 1
ATOM 744 N N . LEU A 1 106 ? -1.875 -2.465 6.834 1.00 98.00 106 LEU A N 1
ATOM 745 C CA . LEU A 1 106 ? -2.073 -1.777 5.559 1.00 98.00 106 LEU A CA 1
ATOM 746 C C . LEU A 1 106 ? -0.892 -2.026 4.615 1.00 98.00 106 LEU A C 1
ATOM 748 O O . LEU A 1 106 ? 0.249 -1.758 4.972 1.00 98.00 106 LEU A O 1
ATOM 752 N N . ALA A 1 107 ? -1.180 -2.471 3.396 1.00 98.12 107 ALA A N 1
ATOM 753 C CA . ALA A 1 107 ? -0.251 -2.477 2.273 1.00 98.12 107 ALA A CA 1
ATOM 754 C C . ALA A 1 107 ? -0.525 -1.271 1.359 1.00 98.12 107 ALA A C 1
ATOM 756 O O . ALA A 1 107 ? -1.688 -0.965 1.067 1.00 98.12 107 ALA A O 1
ATOM 757 N N . VAL A 1 108 ? 0.537 -0.603 0.906 1.00 98.44 108 VAL A N 1
ATOM 758 C CA . VAL A 1 108 ? 0.487 0.609 0.078 1.00 98.44 108 VAL A CA 1
ATOM 759 C C . VAL A 1 108 ? 1.436 0.479 -1.107 1.00 98.44 108 VAL A C 1
ATOM 761 O O . VAL A 1 108 ? 2.633 0.287 -0.915 1.00 98.44 108 VAL A O 1
ATOM 764 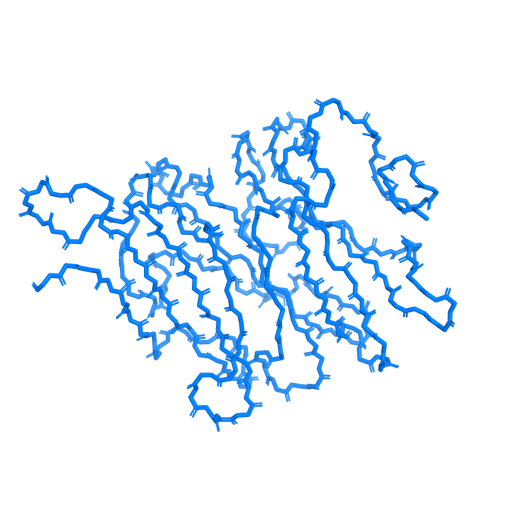N N . GLY A 1 109 ? 0.908 0.613 -2.322 1.00 98.38 109 GLY A N 1
ATOM 765 C CA . GLY A 1 109 ? 1.702 0.617 -3.550 1.00 98.38 109 GLY A CA 1
ATOM 766 C C . GLY A 1 109 ? 2.183 2.016 -3.941 1.00 98.38 109 GLY A C 1
ATOM 767 O O . GLY A 1 109 ? 1.418 2.984 -3.839 1.00 98.38 109 GLY A O 1
ATOM 768 N N . ALA A 1 110 ? 3.420 2.086 -4.427 1.00 98.31 110 ALA A N 1
ATOM 769 C CA . ALA A 1 110 ? 4.011 3.193 -5.179 1.00 98.31 110 ALA A CA 1
ATOM 770 C C . ALA A 1 110 ? 4.596 2.598 -6.478 1.00 98.31 110 ALA A C 1
ATOM 772 O O . ALA A 1 110 ? 5.781 2.269 -6.539 1.00 98.31 110 ALA A O 1
ATOM 773 N N . PRO A 1 111 ? 3.747 2.318 -7.485 1.00 98.31 111 PRO A N 1
ATOM 774 C CA . PRO A 1 111 ? 4.149 1.559 -8.669 1.00 98.31 111 PRO A CA 1
ATOM 775 C C . PRO A 1 111 ? 5.108 2.301 -9.597 1.00 98.31 111 PRO A C 1
ATOM 777 O O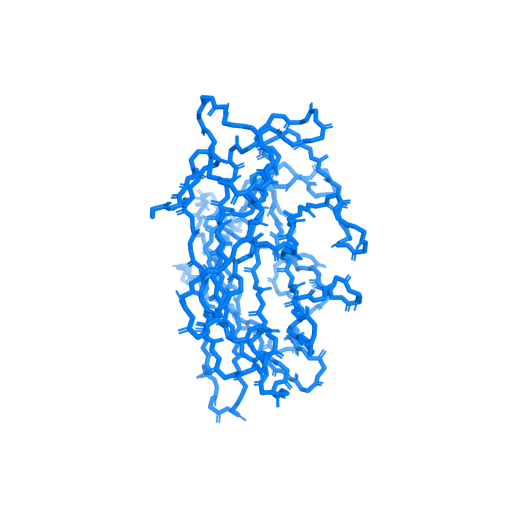 . PRO A 1 111 ? 5.607 1.691 -10.526 1.00 98.31 111 PRO A O 1
ATOM 780 N N . HIS A 1 112 ? 5.331 3.592 -9.380 1.00 98.19 112 HIS A N 1
ATOM 781 C CA . HIS A 1 112 ? 6.191 4.426 -10.217 1.00 98.19 112 HIS A CA 1
ATOM 782 C C . HIS A 1 112 ? 7.499 4.803 -9.509 1.00 98.19 112 HIS A C 1
ATOM 784 O O . HIS A 1 112 ? 8.202 5.706 -9.933 1.00 98.19 112 HIS A O 1
ATOM 790 N N . GLU A 1 113 ? 7.809 4.132 -8.397 1.00 97.62 113 GLU A N 1
ATOM 791 C CA . GLU A 1 113 ? 9.087 4.297 -7.714 1.00 97.62 113 GLU A CA 1
ATOM 792 C C . GLU A 1 113 ? 10.231 3.753 -8.581 1.00 97.62 113 GLU A C 1
ATOM 794 O O . GLU A 1 113 ? 10.215 2.581 -8.982 1.00 97.62 113 GLU A O 1
ATOM 799 N N . ASP A 1 114 ? 11.259 4.576 -8.776 1.00 97.00 114 ASP A N 1
ATOM 800 C CA . ASP A 1 114 ? 12.517 4.167 -9.396 1.00 97.00 114 ASP A CA 1
ATOM 801 C C . ASP A 1 114 ? 13.395 3.413 -8.380 1.00 97.00 114 ASP A C 1
ATOM 803 O O . ASP A 1 114 ? 13.811 3.968 -7.357 1.00 97.00 114 ASP A O 1
ATOM 807 N N . ILE A 1 115 ? 13.760 2.159 -8.665 1.00 95.06 115 ILE A N 1
ATOM 808 C CA . ILE A 1 115 ? 14.569 1.330 -7.751 1.00 95.06 115 ILE A CA 1
ATOM 809 C C . ILE A 1 115 ? 15.888 0.928 -8.406 1.00 95.06 115 ILE A C 1
ATOM 811 O O . ILE A 1 115 ? 15.918 0.337 -9.478 1.00 95.06 115 ILE A O 1
ATOM 815 N N . ASP A 1 116 ? 17.007 1.214 -7.733 1.00 94.00 116 ASP A N 1
ATOM 816 C CA . ASP A 1 116 ? 18.361 0.782 -8.125 1.00 94.00 116 ASP A CA 1
ATOM 817 C C . ASP A 1 116 ? 18.754 1.087 -9.590 1.00 94.00 116 ASP A C 1
ATOM 819 O O . ASP A 1 116 ? 19.648 0.458 -10.164 1.00 94.00 116 ASP A O 1
ATOM 823 N N . GLY A 1 117 ? 18.160 2.140 -10.163 1.00 94.06 117 GLY A N 1
ATOM 824 C CA . GLY A 1 117 ? 18.404 2.597 -11.533 1.00 94.06 117 GLY A CA 1
ATOM 825 C C . GLY A 1 117 ? 17.454 2.022 -12.583 1.00 94.06 117 GLY A C 1
ATOM 826 O O . GLY A 1 117 ? 17.747 2.199 -13.765 1.00 94.06 117 GLY A O 1
ATOM 827 N N . HIS A 1 118 ? 16.383 1.355 -12.150 1.00 95.62 118 HIS A N 1
ATOM 828 C CA . HIS A 1 118 ? 15.262 0.923 -12.975 1.00 95.62 118 HIS A CA 1
ATOM 829 C C . HIS A 1 118 ? 14.094 1.891 -12.829 1.00 95.62 118 HIS A C 1
ATOM 831 O O . HIS A 1 118 ? 13.631 2.119 -11.708 1.00 95.62 118 HIS A O 1
ATOM 837 N N . ASP A 1 119 ? 13.659 2.456 -13.953 1.00 96.44 119 ASP A N 1
ATOM 838 C CA . ASP A 1 119 ? 12.577 3.440 -13.993 1.00 96.44 119 ASP A CA 1
ATOM 839 C C . ASP A 1 119 ? 11.230 2.730 -13.750 1.00 96.44 119 ASP A C 1
ATOM 841 O O . ASP A 1 119 ? 10.989 1.676 -14.341 1.00 96.44 119 ASP A O 1
ATOM 845 N N . ASP A 1 120 ? 10.335 3.286 -12.926 1.00 97.12 120 ASP A N 1
ATOM 846 C CA . ASP A 1 120 ? 8.979 2.736 -12.697 1.00 97.12 120 ASP A CA 1
ATOM 847 C C . ASP A 1 120 ? 8.949 1.244 -12.248 1.00 97.12 120 ASP A C 1
ATOM 849 O O . ASP A 1 120 ? 7.972 0.524 -12.485 1.00 97.12 120 ASP A O 1
ATOM 853 N N . ALA A 1 121 ? 10.005 0.744 -11.594 1.00 96.56 121 ALA A N 1
ATOM 854 C CA . ALA A 1 121 ? 10.075 -0.656 -11.148 1.00 96.56 121 ALA A CA 1
ATOM 855 C C . ALA A 1 121 ? 9.023 -0.968 -10.062 1.00 96.56 121 ALA A C 1
ATOM 857 O O . ALA A 1 121 ? 8.436 -2.054 -10.010 1.00 96.56 121 ALA A O 1
ATOM 858 N N . GLY A 1 122 ? 8.734 0.022 -9.215 1.00 97.56 122 GLY A N 1
ATOM 859 C CA . GLY A 1 122 ? 7.656 -0.013 -8.238 1.00 97.56 122 GLY A CA 1
ATOM 860 C C . GLY A 1 122 ? 7.993 -0.716 -6.920 1.00 97.56 122 GLY A C 1
ATOM 861 O O . GLY A 1 122 ? 8.887 -1.560 -6.806 1.00 97.56 122 GLY A O 1
ATOM 862 N N . ILE A 1 123 ? 7.245 -0.348 -5.880 1.00 97.19 123 ILE A N 1
ATOM 863 C CA . ILE A 1 123 ? 7.424 -0.852 -4.515 1.00 97.19 123 ILE A CA 1
ATOM 864 C C . ILE A 1 123 ? 6.085 -0.967 -3.776 1.00 97.19 123 ILE A C 1
ATOM 866 O O . ILE A 1 123 ? 5.148 -0.193 -3.992 1.00 97.19 123 ILE A O 1
ATOM 870 N N . THR A 1 124 ? 5.987 -1.934 -2.859 1.00 97.44 124 THR A N 1
ATOM 871 C CA . THR A 1 124 ? 4.857 -2.075 -1.928 1.00 97.44 124 THR A CA 1
ATOM 872 C C . THR A 1 124 ? 5.329 -1.985 -0.481 1.00 97.44 124 THR A C 1
ATOM 874 O O . THR A 1 124 ? 6.081 -2.836 -0.013 1.00 97.44 124 THR A O 1
ATOM 877 N N . HIS A 1 125 ? 4.847 -0.990 0.257 1.00 96.44 125 HIS A N 1
ATOM 878 C CA . HIS A 1 125 ? 5.120 -0.815 1.683 1.00 96.44 125 HIS A CA 1
ATOM 879 C C . HIS A 1 125 ? 4.059 -1.507 2.533 1.00 96.44 125 HIS A C 1
ATOM 881 O O . HIS A 1 125 ? 2.870 -1.426 2.224 1.00 96.44 125 HIS A O 1
ATOM 887 N N . LEU A 1 126 ? 4.471 -2.130 3.634 1.00 94.94 126 LEU A N 1
ATOM 888 C CA . LEU A 1 126 ? 3.566 -2.621 4.668 1.00 94.94 126 LEU A CA 1
ATOM 889 C C . LEU A 1 126 ? 3.627 -1.705 5.895 1.00 94.94 126 LEU A C 1
ATOM 891 O O . LEU A 1 126 ? 4.674 -1.154 6.211 1.00 94.94 126 LEU A O 1
ATOM 895 N N . PHE A 1 127 ? 2.510 -1.561 6.598 1.00 95.88 127 PHE A N 1
ATOM 896 C CA . PHE A 1 127 ? 2.399 -0.831 7.857 1.00 95.88 127 PHE A CA 1
ATOM 897 C C . PHE A 1 127 ? 1.594 -1.681 8.836 1.00 95.88 127 PHE A C 1
ATOM 899 O O . PHE A 1 127 ? 0.418 -1.963 8.584 1.00 95.88 127 PHE A O 1
ATOM 906 N N . ARG A 1 128 ? 2.210 -2.102 9.945 1.00 95.25 128 ARG A N 1
ATOM 907 C CA . ARG A 1 128 ? 1.543 -2.977 10.920 1.00 95.25 128 ARG A CA 1
ATOM 908 C C . ARG A 1 128 ? 0.508 -2.217 11.751 1.00 95.25 128 ARG A C 1
ATOM 910 O O . ARG A 1 128 ? 0.817 -1.145 12.276 1.00 95.25 128 ARG A O 1
ATOM 917 N N . GLY A 1 129 ? -0.668 -2.792 11.978 1.00 95.81 129 GLY A N 1
ATOM 918 C CA . GLY A 1 129 ? -1.623 -2.317 12.977 1.00 95.81 129 GLY A CA 1
ATOM 919 C C . GLY A 1 129 ? -1.100 -2.458 14.410 1.00 95.81 129 GLY A C 1
ATOM 920 O O . GLY A 1 129 ? -0.541 -3.471 14.818 1.00 95.81 129 GLY A O 1
ATOM 921 N N . THR A 1 130 ? -1.284 -1.439 15.245 1.00 94.75 130 THR A N 1
ATOM 922 C CA . THR A 1 130 ? -0.867 -1.463 16.660 1.00 94.75 130 THR A CA 1
ATOM 923 C C . THR A 1 130 ? -1.943 -0.848 17.529 1.00 94.75 130 THR A C 1
ATOM 925 O O . THR A 1 130 ? -2.791 -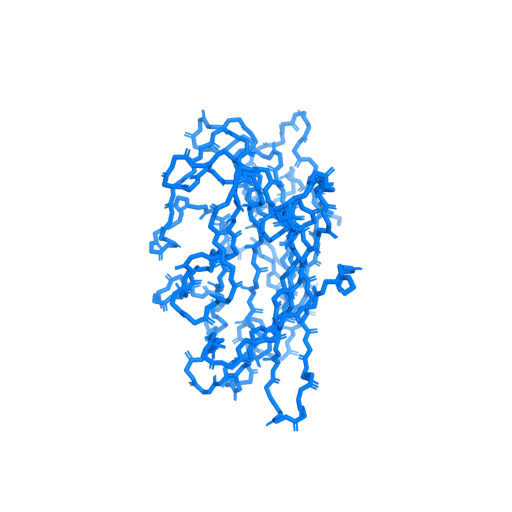0.140 17.028 1.00 94.75 130 THR A O 1
ATOM 928 N N . ALA A 1 131 ? -1.879 -0.985 18.856 1.00 94.25 131 ALA A N 1
ATOM 929 C CA . ALA A 1 131 ? -2.861 -0.359 19.757 1.00 94.25 131 ALA A CA 1
ATOM 930 C C . ALA A 1 131 ? -2.976 1.184 19.645 1.00 94.25 131 ALA A C 1
ATOM 932 O O . ALA A 1 131 ? -3.810 1.794 20.315 1.00 94.25 131 ALA A O 1
ATOM 933 N N . THR A 1 132 ? -2.101 1.833 18.871 1.00 91.12 132 THR A N 1
ATOM 934 C CA . THR A 1 132 ? -2.127 3.275 18.592 1.00 91.12 132 THR A CA 1
ATOM 935 C C . THR A 1 132 ? -2.415 3.619 17.125 1.00 91.12 132 THR A C 1
ATOM 937 O O . THR A 1 132 ? -2.392 4.802 16.788 1.00 91.12 132 THR A O 1
ATOM 940 N N . GLY A 1 133 ? -2.712 2.628 16.279 1.00 92.94 133 GLY A N 1
ATOM 941 C CA . GLY A 1 133 ? -2.862 2.748 14.824 1.00 92.94 133 GLY A CA 1
ATOM 942 C C . GLY A 1 133 ? -1.683 2.134 14.065 1.00 92.94 133 GLY A C 1
ATOM 943 O O . GLY A 1 133 ? -0.894 1.385 14.642 1.00 92.94 133 GLY A O 1
ATOM 944 N N . LEU A 1 134 ? -1.548 2.473 12.783 1.00 94.56 134 LEU A N 1
ATOM 945 C CA . LEU A 1 134 ? -0.469 1.968 11.930 1.00 94.56 134 LEU A CA 1
ATOM 946 C C . LEU A 1 134 ? 0.920 2.375 12.455 1.00 94.56 134 LEU A C 1
ATOM 948 O O . LEU A 1 134 ? 1.155 3.533 12.814 1.00 94.56 134 LEU A O 1
ATOM 952 N N . SER A 1 135 ? 1.836 1.411 12.514 1.00 91.88 135 SER A N 1
ATOM 953 C CA . SER A 1 135 ? 3.257 1.619 12.783 1.00 91.88 135 SER A CA 1
ATOM 954 C C . SER A 1 135 ? 4.011 1.932 11.502 1.00 91.88 135 SER A C 1
ATOM 956 O O . SER A 1 135 ? 3.527 1.656 10.415 1.00 91.88 135 SER A O 1
ATOM 958 N N . THR A 1 136 ? 5.207 2.492 11.660 1.00 87.50 136 THR A N 1
ATOM 959 C CA . THR A 1 136 ? 6.219 2.572 10.598 1.00 87.50 136 THR A CA 1
ATOM 960 C C . THR A 1 136 ? 7.519 1.888 11.023 1.00 87.50 136 THR A C 1
ATOM 962 O O . THR A 1 136 ? 8.549 2.003 10.366 1.00 87.50 136 THR A O 1
ATOM 965 N N . LEU A 1 137 ? 7.534 1.239 12.193 1.00 84.06 137 LEU A N 1
ATOM 966 C CA . LEU A 1 137 ? 8.753 0.742 12.822 1.00 84.06 137 LEU A CA 1
ATOM 967 C C . LEU A 1 137 ? 9.018 -0.711 12.448 1.00 84.06 137 LEU A C 1
ATOM 969 O O . LEU A 1 137 ? 8.424 -1.627 13.015 1.00 84.06 137 LEU A O 1
ATOM 973 N N . GLY A 1 138 ? 10.027 -0.907 11.599 1.00 71.88 138 GLY A N 1
ATOM 974 C CA . GLY A 1 138 ? 10.475 -2.243 11.211 1.00 71.88 138 GLY A CA 1
ATOM 975 C C . GLY A 1 138 ? 9.487 -2.956 10.295 1.00 71.88 138 GLY A C 1
ATOM 976 O O . GLY A 1 138 ? 9.490 -4.187 10.264 1.00 71.88 138 GLY A O 1
ATOM 977 N N . ASP A 1 139 ? 8.654 -2.191 9.591 1.00 70.75 139 ASP A N 1
ATOM 978 C CA . ASP A 1 139 ? 7.751 -2.734 8.594 1.00 70.75 139 ASP A CA 1
ATOM 979 C C . ASP A 1 139 ? 8.487 -2.888 7.249 1.00 70.75 139 ASP A C 1
ATOM 981 O O . ASP A 1 139 ? 9.311 -2.039 6.892 1.00 70.75 139 ASP A O 1
ATOM 985 N N . PRO A 1 140 ? 8.279 -4.007 6.537 1.00 80.69 140 PRO A N 1
ATOM 986 C CA . PRO A 1 140 ? 8.971 -4.293 5.289 1.00 80.69 140 PRO A CA 1
ATOM 987 C C . PRO A 1 140 ? 8.406 -3.472 4.125 1.00 80.69 140 PRO A C 1
ATOM 989 O O . PRO A 1 140 ? 7.215 -3.163 4.072 1.00 80.69 140 PRO A O 1
ATOM 992 N N . ALA A 1 141 ? 9.269 -3.194 3.153 1.00 91.19 141 ALA A N 1
ATOM 993 C CA . ALA A 1 141 ? 8.871 -2.828 1.803 1.00 91.19 141 ALA A CA 1
ATOM 994 C C . ALA A 1 141 ? 9.321 -3.943 0.853 1.00 91.19 141 ALA A C 1
ATOM 996 O O . ALA A 1 141 ? 10.383 -4.537 1.061 1.00 91.19 141 ALA A O 1
ATOM 997 N N . TYR A 1 142 ? 8.497 -4.245 -0.145 1.00 93.69 142 TYR A N 1
ATOM 998 C CA . TYR A 1 142 ? 8.723 -5.319 -1.103 1.00 93.69 142 TYR A CA 1
ATOM 999 C C . TYR A 1 142 ? 8.861 -4.757 -2.509 1.00 93.69 142 TYR A C 1
ATOM 1001 O O . TYR A 1 142 ? 8.008 -4.009 -2.986 1.00 93.69 142 TYR A O 1
ATOM 1009 N N . THR A 1 143 ? 9.934 -5.183 -3.154 1.00 94.56 143 THR A N 1
ATOM 1010 C CA . THR A 1 143 ? 10.227 -5.046 -4.580 1.00 94.56 143 THR A CA 1
ATOM 1011 C C . THR A 1 143 ? 10.442 -6.444 -5.162 1.00 94.56 143 THR A C 1
ATOM 1013 O O . THR A 1 143 ? 10.595 -7.411 -4.407 1.00 94.56 143 THR A O 1
ATOM 1016 N N . GLN A 1 144 ? 10.527 -6.571 -6.484 1.00 91.38 144 GLN A N 1
ATOM 1017 C CA . GLN A 1 144 ? 10.778 -7.868 -7.127 1.00 91.38 144 GLN A CA 1
ATOM 1018 C C . GLN A 1 144 ? 12.195 -8.427 -6.902 1.00 91.38 144 GLN A C 1
ATOM 1020 O O . GLN A 1 144 ? 12.402 -9.616 -7.107 1.00 91.38 144 GLN A O 1
ATOM 1025 N N . ASP A 1 145 ? 13.146 -7.628 -6.397 1.00 91.81 145 ASP A N 1
ATOM 1026 C CA . ASP A 1 145 ? 14.476 -8.101 -5.947 1.00 91.81 145 ASP A CA 1
ATOM 1027 C C . ASP A 1 145 ? 14.560 -8.306 -4.417 1.00 91.81 145 ASP A C 1
ATOM 1029 O O . ASP A 1 145 ? 15.615 -8.593 -3.844 1.00 91.81 145 ASP A O 1
ATOM 1033 N N . SER A 1 146 ? 13.440 -8.171 -3.700 1.00 92.06 146 SER A N 1
ATOM 1034 C CA . SER A 1 146 ? 13.421 -8.405 -2.255 1.00 92.06 146 SER A CA 1
ATOM 1035 C C . SER A 1 146 ? 13.679 -9.882 -1.917 1.00 92.06 146 SER A C 1
ATOM 1037 O O . SER A 1 146 ? 13.148 -10.772 -2.580 1.00 92.06 146 SER A O 1
ATOM 1039 N N . PRO A 1 147 ? 14.439 -10.203 -0.848 1.00 88.38 147 PRO A N 1
ATOM 1040 C CA . PRO A 1 147 ? 14.757 -11.588 -0.512 1.00 88.38 147 PRO A CA 1
ATOM 1041 C C . PRO A 1 147 ? 13.515 -12.476 -0.352 1.00 88.38 147 PRO A C 1
ATOM 1043 O O . PRO A 1 147 ? 12.730 -12.299 0.578 1.00 88.38 147 PRO A O 1
ATOM 1046 N N . GLY A 1 148 ? 13.397 -13.479 -1.222 1.00 84.25 148 GLY A N 1
ATOM 1047 C CA . GLY A 1 148 ? 12.291 -14.437 -1.236 1.00 84.25 148 GLY A CA 1
ATOM 1048 C C . GLY A 1 148 ? 11.180 -14.092 -2.226 1.00 84.25 148 GLY A C 1
ATOM 1049 O O . GLY A 1 148 ? 10.459 -15.001 -2.608 1.00 84.25 148 GLY A O 1
ATOM 1050 N N . VAL A 1 149 ? 11.082 -12.843 -2.685 1.00 90.31 149 VAL A N 1
ATOM 1051 C CA . VAL A 1 149 ? 10.172 -12.474 -3.776 1.00 90.31 149 VAL A CA 1
ATOM 1052 C C . VAL A 1 149 ? 10.769 -13.006 -5.077 1.00 90.31 149 VAL A C 1
ATOM 1054 O O . VAL A 1 149 ? 11.961 -12.830 -5.333 1.00 90.31 149 VAL A O 1
ATOM 1057 N N . GLU A 1 150 ? 9.978 -13.734 -5.855 1.00 87.12 150 GLU A N 1
ATOM 1058 C CA . GLU A 1 150 ? 10.394 -14.217 -7.167 1.00 87.12 150 GLU A CA 1
ATOM 1059 C C . GLU A 1 150 ? 10.192 -13.112 -8.215 1.00 87.12 150 GLU A C 1
ATOM 1061 O O . GLU A 1 150 ? 9.161 -12.439 -8.242 1.00 87.12 150 GLU A O 1
ATOM 1066 N N . GLY A 1 151 ? 11.206 -12.916 -9.059 1.00 86.44 151 GLY A N 1
ATOM 1067 C CA . GLY A 1 151 ? 11.277 -11.830 -10.033 1.00 86.44 151 GLY A CA 1
ATOM 1068 C C . GLY A 1 151 ? 12.657 -11.174 -10.038 1.00 86.44 151 GLY A C 1
ATOM 1069 O O . GLY A 1 151 ? 13.595 -11.639 -9.380 1.00 86.44 151 GLY A O 1
ATOM 1070 N N . SER A 1 152 ? 12.785 -10.106 -10.813 1.00 90.19 152 SER A N 1
ATOM 1071 C CA . SER A 1 152 ? 13.888 -9.149 -10.745 1.00 90.19 152 SER A CA 1
ATOM 1072 C C . SER A 1 152 ? 13.341 -7.753 -11.008 1.00 90.19 152 SER A C 1
ATOM 1074 O O . SER A 1 152 ? 12.217 -7.631 -11.463 1.00 90.19 152 SER A O 1
ATOM 1076 N N . LEU A 1 153 ? 14.113 -6.712 -10.701 1.00 91.69 153 LEU A N 1
ATOM 1077 C CA . LEU A 1 153 ? 13.758 -5.361 -11.129 1.00 91.69 153 LEU A CA 1
ATOM 1078 C C . LEU A 1 153 ? 13.976 -5.223 -12.634 1.00 91.69 153 LEU A C 1
ATOM 1080 O O . LEU A 1 153 ? 15.090 -5.475 -13.114 1.00 91.69 153 LEU A O 1
ATOM 1084 N N . GLU A 1 154 ? 12.954 -4.773 -13.343 1.00 92.38 154 GLU A N 1
ATOM 1085 C CA . GLU A 1 154 ? 13.036 -4.297 -14.715 1.00 92.38 154 GLU A CA 1
ATOM 1086 C C . GLU A 1 154 ? 12.347 -2.926 -14.828 1.00 92.38 154 GLU A C 1
ATOM 1088 O O . GLU A 1 154 ? 11.630 -2.473 -13.930 1.00 92.38 154 GLU A O 1
ATOM 1093 N N . ASP A 1 155 ? 12.661 -2.203 -15.904 1.00 94.38 155 ASP A N 1
ATOM 1094 C CA . ASP A 1 155 ? 12.043 -0.900 -16.146 1.00 94.38 155 ASP A CA 1
ATOM 1095 C C . ASP A 1 155 ? 10.557 -1.119 -16.474 1.00 94.38 155 ASP A C 1
ATOM 1097 O O . ASP A 1 155 ? 10.224 -2.027 -17.233 1.00 94.38 155 ASP A O 1
ATOM 1101 N N . ASP A 1 156 ? 9.677 -0.253 -15.972 1.00 94.62 156 ASP A N 1
ATOM 1102 C CA . ASP A 1 156 ? 8.232 -0.260 -16.233 1.00 94.62 156 ASP A CA 1
ATOM 1103 C C . ASP A 1 156 ? 7.418 -1.455 -15.666 1.00 94.62 156 ASP A C 1
ATOM 1105 O O . ASP A 1 156 ? 6.209 -1.513 -15.932 1.00 94.62 156 ASP A O 1
ATOM 1109 N N . ASP A 1 157 ? 7.989 -2.341 -14.835 1.00 94.56 157 ASP A N 1
ATOM 1110 C CA . ASP A 1 157 ? 7.274 -3.486 -14.217 1.00 94.56 157 ASP A CA 1
ATOM 1111 C C . ASP A 1 157 ? 6.085 -3.058 -13.352 1.00 94.56 157 ASP A C 1
ATOM 1113 O O . ASP A 1 157 ? 5.016 -3.698 -13.326 1.00 94.56 157 ASP A O 1
ATOM 1117 N N . ARG A 1 158 ? 6.264 -1.925 -12.665 1.00 97.19 158 ARG A N 1
ATOM 1118 C CA . ARG A 1 158 ? 5.273 -1.270 -11.815 1.00 97.19 158 ARG A CA 1
ATOM 1119 C C . ARG A 1 158 ? 4.733 -2.185 -10.723 1.00 97.19 158 ARG A C 1
ATOM 1121 O O . ARG A 1 158 ? 3.517 -2.289 -10.522 1.00 97.19 158 ARG A O 1
ATOM 1128 N N . SER A 1 159 ? 5.615 -2.860 -9.993 1.00 97.31 159 SER A N 1
ATOM 1129 C CA . SER A 1 159 ? 5.209 -3.660 -8.837 1.00 97.31 159 SER A CA 1
ATOM 1130 C C . SER A 1 159 ? 4.427 -2.816 -7.824 1.00 97.31 159 SER A C 1
ATOM 1132 O O . SER A 1 159 ? 4.773 -1.676 -7.524 1.00 97.31 159 SER A O 1
ATOM 1134 N N . GLY A 1 160 ? 3.324 -3.356 -7.300 1.00 97.81 160 GLY A N 1
ATOM 1135 C CA . GLY A 1 160 ? 2.419 -2.614 -6.414 1.00 97.81 160 GLY A CA 1
ATOM 1136 C C . GLY A 1 160 ? 1.332 -1.818 -7.141 1.00 97.81 160 GLY A C 1
ATOM 1137 O O . GLY A 1 160 ? 0.566 -1.101 -6.492 1.00 97.81 160 GLY A O 1
ATOM 1138 N N . TYR A 1 161 ? 1.190 -1.973 -8.462 1.00 98.31 161 TYR A N 1
ATOM 1139 C CA . TYR A 1 161 ? 0.138 -1.307 -9.241 1.00 98.31 161 TYR A CA 1
ATOM 1140 C C . TYR A 1 161 ? -1.274 -1.728 -8.822 1.00 98.31 161 TYR A C 1
ATOM 1142 O O . TYR A 1 161 ? -2.221 -0.941 -8.886 1.00 98.31 161 TYR A O 1
ATOM 1150 N N . ALA A 1 162 ? -1.430 -2.982 -8.397 1.00 98.25 162 ALA A N 1
ATOM 1151 C CA . ALA A 1 162 ? -2.670 -3.517 -7.853 1.00 98.25 162 ALA A CA 1
ATOM 1152 C C . ALA A 1 162 ? -2.368 -4.388 -6.633 1.00 98.25 162 ALA A C 1
ATOM 1154 O O . ALA A 1 162 ? -1.443 -5.194 -6.664 1.00 98.25 162 ALA A O 1
ATOM 1155 N N . LEU A 1 163 ? -3.177 -4.252 -5.583 1.00 98.56 163 LEU A N 1
ATOM 1156 C CA . LEU A 1 163 ? -3.032 -5.014 -4.346 1.00 98.56 163 LEU A CA 1
ATOM 1157 C C . LEU A 1 163 ? -4.340 -5.727 -4.001 1.00 98.56 163 LEU A C 1
ATOM 1159 O O . LEU A 1 163 ? -5.430 -5.174 -4.178 1.00 98.56 163 LEU A O 1
ATOM 1163 N N . ALA A 1 164 ? -4.235 -6.939 -3.467 1.00 98.38 164 ALA A N 1
ATOM 1164 C CA . ALA A 1 164 ? -5.351 -7.648 -2.850 1.00 98.38 164 ALA A CA 1
ATOM 1165 C C . ALA A 1 164 ? -4.880 -8.386 -1.598 1.00 98.38 164 ALA A C 1
ATOM 1167 O O . ALA A 1 164 ? -3.768 -8.901 -1.564 1.00 98.38 164 ALA A O 1
ATOM 1168 N N . ALA A 1 165 ? -5.742 -8.464 -0.587 1.00 98.06 165 ALA A N 1
ATOM 1169 C CA . ALA A 1 165 ? -5.457 -9.188 0.644 1.00 98.06 165 ALA A CA 1
ATOM 1170 C C . ALA A 1 165 ? -6.546 -10.221 0.947 1.00 98.06 165 ALA A C 1
ATOM 1172 O O . ALA A 1 165 ? -7.733 -9.987 0.692 1.00 98.06 165 ALA A O 1
ATOM 1173 N N . GLY A 1 166 ? -6.145 -11.358 1.506 1.00 97.19 166 GLY A N 1
ATOM 1174 C CA . GLY A 1 166 ? -7.047 -12.419 1.948 1.00 97.19 166 GLY A CA 1
ATOM 1175 C C . GLY A 1 166 ? -6.280 -13.648 2.417 1.00 97.19 166 GLY A C 1
ATOM 1176 O O . GLY A 1 166 ? -5.143 -13.833 2.029 1.00 97.19 166 GLY A O 1
ATOM 1177 N N . ASP A 1 167 ? -6.894 -14.482 3.254 1.00 97.31 167 ASP A N 1
ATOM 1178 C CA . ASP A 1 167 ? -6.321 -15.773 3.666 1.00 97.31 167 ASP A CA 1
ATOM 1179 C C . ASP A 1 167 ? -6.446 -16.773 2.501 1.00 97.31 167 ASP A C 1
ATOM 1181 O O . ASP A 1 167 ? -7.495 -17.404 2.309 1.00 97.31 167 ASP A O 1
ATOM 1185 N N . PHE A 1 168 ? -5.430 -16.822 1.639 1.00 96.31 168 PHE A N 1
ATOM 1186 C CA . PHE A 1 168 ? -5.430 -17.604 0.406 1.00 96.31 168 PHE A CA 1
ATOM 1187 C C . PHE A 1 168 ? -4.990 -19.053 0.643 1.00 96.31 168 PHE A C 1
ATOM 1189 O O . PHE A 1 168 ? -5.410 -19.931 -0.121 1.00 96.31 168 PHE A O 1
ATOM 1196 N N . ASP A 1 169 ? -4.196 -19.332 1.687 1.00 95.31 169 ASP A N 1
ATOM 1197 C CA . ASP A 1 169 ? -3.801 -20.700 2.070 1.00 95.31 169 ASP A CA 1
ATOM 1198 C C . ASP A 1 169 ? -4.638 -21.330 3.202 1.00 95.31 169 ASP A C 1
ATOM 1200 O O . ASP A 1 169 ? -4.580 -22.551 3.406 1.00 95.31 169 ASP A O 1
ATOM 1204 N N . GLY A 1 170 ? -5.501 -20.558 3.861 1.00 96.31 170 GLY A N 1
ATOM 1205 C CA . GLY A 1 170 ? -6.399 -21.023 4.915 1.00 96.31 170 GLY A CA 1
ATOM 1206 C C . GLY A 1 170 ? -5.715 -21.200 6.272 1.00 96.31 170 GLY A C 1
ATOM 1207 O O . GLY A 1 170 ? -6.203 -21.998 7.088 1.00 96.31 170 GLY A O 1
ATOM 1208 N N . ASP A 1 171 ? -4.580 -20.537 6.513 1.00 94.94 171 ASP A N 1
ATOM 1209 C CA . ASP A 1 171 ? -3.816 -20.653 7.760 1.00 94.94 171 ASP A CA 1
ATOM 1210 C C . ASP A 1 171 ? -4.320 -19.734 8.891 1.00 94.94 171 ASP A C 1
ATOM 1212 O O . ASP A 1 171 ? -3.854 -19.837 10.038 1.00 94.94 171 ASP A O 1
ATOM 1216 N N . GLY A 1 172 ? -5.303 -18.882 8.588 1.00 95.56 172 GLY A N 1
ATOM 1217 C CA . GLY A 1 172 ? -5.917 -17.939 9.514 1.00 95.56 172 GLY A CA 1
ATOM 1218 C C . GLY A 1 172 ? -5.227 -16.577 9.604 1.00 95.56 172 GLY A C 1
ATOM 1219 O O . GLY A 1 172 ? -5.647 -15.779 10.443 1.00 95.56 172 GLY A O 1
ATOM 1220 N N . LYS A 1 173 ? -4.203 -16.306 8.790 1.00 97.06 173 LYS A N 1
ATOM 1221 C CA . LYS A 1 173 ? -3.632 -14.970 8.561 1.00 97.06 173 LYS A CA 1
ATOM 1222 C C . LYS A 1 173 ? -3.974 -14.504 7.155 1.00 97.06 173 LYS A C 1
ATOM 1224 O O . LYS A 1 173 ? -4.192 -15.310 6.261 1.00 97.06 173 LYS A O 1
ATOM 1229 N N . ALA A 1 174 ? -4.070 -13.194 6.966 1.00 97.75 174 ALA A N 1
ATOM 1230 C CA . ALA A 1 174 ? -4.187 -12.658 5.621 1.00 97.75 174 ALA A CA 1
ATOM 1231 C C . ALA A 1 174 ? -2.867 -12.857 4.858 1.00 97.75 174 ALA A C 1
ATOM 1233 O O . ALA A 1 174 ? -1.790 -12.790 5.445 1.00 97.75 174 ALA A O 1
ATOM 1234 N N . ASP A 1 175 ? -2.976 -13.015 3.546 1.00 97.56 175 ASP A N 1
ATOM 1235 C CA . ASP A 1 175 ? -1.890 -13.019 2.572 1.00 97.56 175 ASP A CA 1
ATOM 1236 C C . ASP A 1 175 ? -2.040 -11.811 1.645 1.00 97.56 175 ASP A C 1
ATOM 1238 O O . ASP A 1 175 ? -3.141 -11.269 1.490 1.00 97.56 175 ASP A O 1
ATOM 1242 N N . LEU A 1 176 ? -0.943 -11.389 1.019 1.00 97.62 176 LEU A N 1
ATOM 1243 C CA . LEU A 1 176 ? -0.884 -10.228 0.137 1.00 97.62 176 LEU A CA 1
ATOM 1244 C C . LEU A 1 176 ? -0.567 -10.662 -1.297 1.00 97.62 176 LEU A C 1
ATOM 1246 O O . LEU A 1 176 ? 0.479 -11.246 -1.554 1.00 97.62 176 LEU A O 1
ATOM 1250 N N . ALA A 1 177 ? -1.445 -10.326 -2.238 1.00 97.88 177 ALA A N 1
ATOM 1251 C CA . ALA A 1 177 ? -1.180 -10.422 -3.668 1.00 97.88 177 ALA A CA 1
ATOM 1252 C C . ALA A 1 177 ? -0.774 -9.048 -4.222 1.00 97.88 177 ALA A C 1
ATOM 1254 O O . ALA A 1 177 ? -1.491 -8.063 -4.012 1.00 97.88 177 ALA A O 1
ATOM 1255 N N . ILE A 1 178 ? 0.348 -9.001 -4.940 1.00 97.88 178 ILE A N 1
ATOM 1256 C CA . ILE A 1 178 ? 0.961 -7.796 -5.511 1.00 97.88 178 ILE A CA 1
ATOM 1257 C C . ILE A 1 178 ? 1.030 -7.963 -7.027 1.00 97.88 178 ILE A C 1
ATOM 1259 O O . ILE A 1 178 ? 1.661 -8.894 -7.513 1.00 97.88 178 ILE A O 1
ATOM 1263 N N . GLY A 1 179 ? 0.370 -7.079 -7.771 1.00 97.12 179 GLY A N 1
ATOM 1264 C CA . GLY A 1 179 ? 0.415 -7.061 -9.231 1.00 97.12 179 GLY A CA 1
ATOM 1265 C C . GLY A 1 179 ? 1.520 -6.154 -9.772 1.00 97.12 179 GLY A C 1
ATOM 1266 O O . GLY A 1 179 ? 1.612 -4.998 -9.356 1.00 97.12 179 GLY A O 1
ATOM 1267 N N . ALA A 1 180 ? 2.273 -6.670 -10.740 1.00 95.94 180 ALA A N 1
ATOM 1268 C CA . ALA A 1 180 ? 3.252 -5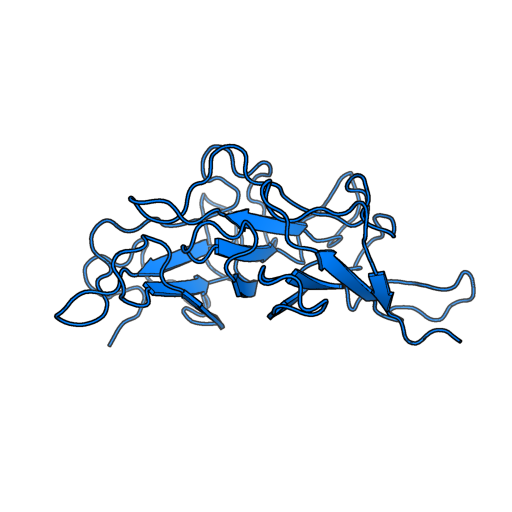.971 -11.570 1.00 95.94 180 ALA A CA 1
ATOM 1269 C C . ALA A 1 180 ? 2.831 -6.150 -13.043 1.00 95.94 180 ALA A C 1
ATOM 1271 O O . ALA A 1 180 ? 3.201 -7.129 -13.691 1.00 95.94 180 ALA A O 1
ATOM 1272 N N . PRO A 1 181 ? 1.916 -5.313 -13.564 1.00 94.31 181 PRO A N 1
ATOM 1273 C CA . PRO A 1 181 ? 1.340 -5.509 -14.893 1.00 94.31 181 PRO A CA 1
ATOM 1274 C C . PRO A 1 181 ? 2.336 -5.264 -16.032 1.00 94.31 181 PRO A C 1
ATOM 1276 O O . PRO A 1 181 ? 2.009 -5.620 -17.163 1.00 94.31 181 PRO A O 1
ATOM 1279 N N . GLY A 1 182 ? 3.480 -4.633 -15.750 1.00 90.69 182 GLY A N 1
ATOM 1280 C CA . GLY A 1 182 ? 4.523 -4.359 -16.729 1.00 90.69 182 GLY A CA 1
ATOM 1281 C C . GLY A 1 182 ? 5.545 -5.476 -16.920 1.00 90.69 182 GLY A C 1
ATOM 1282 O O . GLY A 1 182 ? 6.251 -5.423 -17.913 1.00 90.69 182 GLY A O 1
ATOM 1283 N N . GLU A 1 183 ? 5.556 -6.493 -16.049 1.00 87.69 183 GLU A N 1
ATOM 1284 C CA . GLU A 1 183 ? 6.577 -7.554 -16.058 1.00 87.69 183 GLU A CA 1
ATOM 1285 C C . GLU A 1 183 ? 6.746 -8.240 -17.419 1.00 87.69 183 GLU A C 1
ATOM 1287 O O . GLU A 1 183 ? 5.759 -8.710 -18.008 1.00 87.69 183 GLU A O 1
ATOM 1292 N N . ASP A 1 184 ? 8.003 -8.426 -17.831 1.00 84.81 184 ASP A N 1
ATOM 1293 C CA . ASP A 1 184 ? 8.402 -9.190 -19.013 1.00 84.81 184 ASP A CA 1
ATOM 1294 C C . ASP A 1 184 ? 8.878 -10.609 -18.651 1.00 84.81 184 ASP A C 1
ATOM 1296 O O . ASP A 1 184 ? 9.978 -10.856 -18.162 1.00 8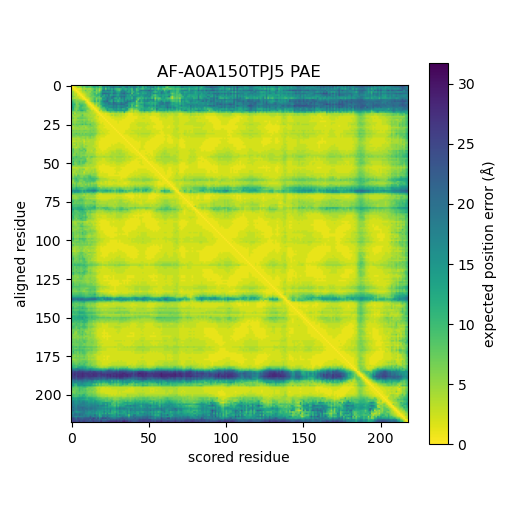4.81 184 ASP A O 1
ATOM 1300 N N . ILE A 1 185 ? 8.081 -11.627 -18.976 1.00 72.31 185 ILE A N 1
ATOM 1301 C CA . ILE A 1 185 ? 8.322 -12.990 -18.459 1.00 72.31 185 ILE A CA 1
ATOM 1302 C C . ILE A 1 185 ? 9.105 -13.842 -19.464 1.00 72.31 185 ILE A C 1
ATOM 1304 O O . ILE A 1 185 ? 9.606 -14.933 -19.158 1.00 72.31 185 ILE A O 1
ATOM 1308 N N . SER A 1 186 ? 9.277 -13.343 -20.690 1.00 63.47 186 SER A N 1
ATOM 1309 C CA . SER A 1 186 ? 9.943 -14.073 -21.759 1.00 63.47 186 SER A CA 1
ATOM 1310 C C . SER A 1 186 ? 11.094 -13.303 -22.416 1.00 63.47 186 SER A C 1
ATOM 1312 O O . SER A 1 186 ? 10.952 -12.224 -22.983 1.00 63.47 186 SER A O 1
ATOM 1314 N N . ARG A 1 187 ? 12.268 -13.953 -22.498 1.00 55.66 187 ARG A N 1
ATOM 1315 C CA . ARG A 1 187 ? 13.330 -13.573 -23.451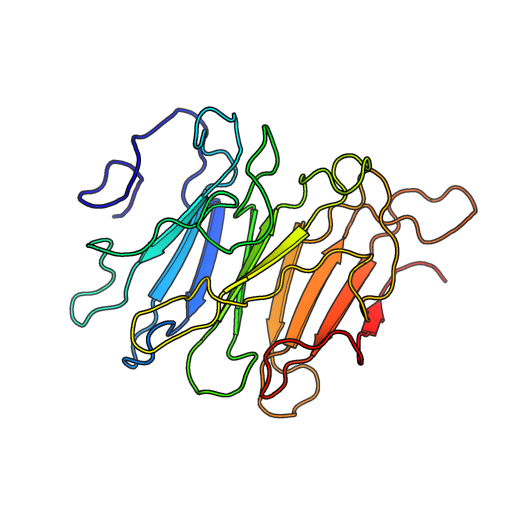 1.00 55.66 187 ARG A CA 1
ATOM 1316 C C . ARG A 1 187 ? 12.873 -13.896 -24.878 1.00 55.66 187 ARG A C 1
ATOM 1318 O O . ARG A 1 187 ? 13.309 -14.894 -25.458 1.00 55.66 187 ARG A O 1
ATOM 1325 N N . GLY A 1 188 ? 11.978 -13.087 -25.433 1.00 52.53 188 GLY A N 1
ATOM 1326 C CA . GLY A 1 188 ? 11.332 -13.389 -26.712 1.00 52.53 188 GLY A CA 1
ATOM 1327 C C . GLY A 1 188 ? 10.606 -12.237 -27.404 1.00 52.53 188 GLY A C 1
ATOM 1328 O O . GLY A 1 188 ? 10.462 -12.322 -28.627 1.00 52.53 188 GLY A O 1
ATOM 1329 N N . GLY A 1 189 ? 10.250 -11.166 -26.686 1.00 50.00 189 GLY A N 1
ATOM 1330 C CA . GLY A 1 189 ? 9.631 -9.960 -27.252 1.00 50.00 189 GLY A CA 1
ATOM 1331 C C . GLY A 1 189 ? 8.108 -9.881 -27.118 1.00 50.00 189 GLY A C 1
ATOM 1332 O O . GLY A 1 189 ? 7.481 -9.247 -27.968 1.00 50.00 189 GLY A O 1
ATOM 1333 N N . ASP A 1 190 ? 7.534 -10.545 -26.115 1.00 55.09 190 ASP A N 1
ATOM 1334 C CA . ASP A 1 190 ? 6.229 -10.161 -25.584 1.00 55.09 190 ASP A CA 1
ATOM 1335 C C . ASP A 1 190 ? 6.516 -9.267 -24.370 1.00 55.09 190 ASP A C 1
ATOM 1337 O O . ASP A 1 190 ? 7.028 -9.749 -23.364 1.00 55.09 190 ASP A O 1
ATOM 1341 N N . ASP A 1 191 ? 6.286 -7.963 -24.540 1.00 69.50 191 ASP A N 1
ATOM 1342 C CA . ASP A 1 191 ? 6.490 -6.961 -23.493 1.00 69.50 191 ASP A CA 1
ATOM 1343 C C . ASP A 1 191 ? 5.184 -6.834 -22.666 1.00 69.50 191 ASP A C 1
ATOM 1345 O O . ASP A 1 191 ? 4.088 -6.829 -23.245 1.00 69.50 191 ASP A O 1
ATOM 1349 N N . ASN A 1 192 ? 5.273 -6.623 -21.352 1.00 75.75 192 ASN A N 1
ATOM 1350 C CA . ASN A 1 192 ? 4.183 -6.472 -20.383 1.00 75.75 192 ASN A CA 1
ATOM 1351 C C . ASN A 1 192 ? 3.271 -7.712 -20.275 1.00 75.75 192 ASN A C 1
ATOM 1353 O O . ASN A 1 192 ? 2.036 -7.615 -20.330 1.00 75.75 192 ASN A O 1
ATOM 1357 N N . ASP A 1 193 ? 3.871 -8.898 -20.131 1.00 80.12 193 ASP A N 1
ATOM 1358 C CA . ASP A 1 193 ? 3.160 -10.154 -19.859 1.00 80.12 193 ASP A CA 1
ATOM 1359 C C . ASP A 1 193 ? 2.393 -10.086 -18.529 1.00 80.12 193 ASP A C 1
ATOM 1361 O O . ASP A 1 193 ? 1.314 -10.672 -18.402 1.00 80.12 193 ASP A O 1
ATOM 1365 N N . GLY A 1 194 ? 2.907 -9.329 -17.566 1.00 85.75 194 GLY A N 1
ATOM 1366 C CA . GLY A 1 194 ? 2.261 -9.074 -16.295 1.00 85.75 194 GLY A CA 1
ATOM 1367 C C . GLY A 1 194 ? 2.362 -10.243 -15.316 1.00 85.75 194 GLY A C 1
ATOM 1368 O O . GLY A 1 194 ? 2.264 -11.428 -15.656 1.00 85.75 194 GLY A O 1
ATOM 1369 N N . HIS A 1 195 ? 2.509 -9.874 -14.053 1.00 87.75 195 HIS A N 1
ATOM 1370 C CA . HIS A 1 195 ? 2.926 -10.759 -12.983 1.00 87.75 195 HIS A CA 1
ATOM 1371 C C . HIS A 1 195 ? 2.145 -10.497 -11.694 1.00 87.75 195 HIS A C 1
ATOM 1373 O O . HIS A 1 195 ? 1.694 -9.378 -11.433 1.00 87.75 195 HIS A O 1
ATOM 1379 N N . VAL A 1 196 ? 1.946 -11.549 -10.896 1.00 93.50 196 VAL A N 1
ATOM 1380 C CA . VAL A 1 196 ? 1.401 -11.449 -9.540 1.00 93.50 196 VAL A CA 1
ATOM 1381 C C . VAL A 1 196 ? 2.250 -12.276 -8.582 1.00 93.50 196 VAL A C 1
ATOM 1383 O O . VAL A 1 196 ? 2.256 -13.504 -8.696 1.00 93.50 196 VAL A O 1
ATOM 1386 N N . ASN A 1 197 ? 2.876 -11.611 -7.610 1.00 94.31 197 ASN A N 1
ATOM 1387 C CA . ASN A 1 197 ? 3.467 -12.248 -6.432 1.00 94.31 197 ASN A CA 1
ATOM 1388 C C . ASN A 1 197 ? 2.393 -12.443 -5.357 1.00 94.31 197 ASN A C 1
ATOM 1390 O O . ASN A 1 197 ? 1.575 -11.547 -5.124 1.00 94.31 197 ASN A O 1
ATOM 1394 N N . VAL A 1 198 ? 2.408 -13.578 -4.662 1.00 95.62 198 VAL A N 1
ATOM 1395 C CA . VAL A 1 198 ? 1.544 -13.840 -3.502 1.00 95.62 198 VAL A CA 1
ATOM 1396 C C . VAL A 1 198 ? 2.425 -14.138 -2.302 1.00 95.62 198 VAL A C 1
ATOM 1398 O O . VAL A 1 198 ? 2.971 -15.231 -2.162 1.00 95.62 198 VAL A O 1
ATOM 1401 N N . LEU A 1 199 ? 2.528 -13.156 -1.412 1.00 94.62 199 LEU A N 1
ATOM 1402 C CA . LEU A 1 199 ? 3.325 -13.222 -0.199 1.00 94.62 199 LEU A CA 1
ATOM 1403 C C . LEU A 1 199 ? 2.431 -13.621 0.979 1.00 94.62 199 LEU A C 1
ATOM 1405 O O . LEU A 1 199 ? 1.413 -12.982 1.248 1.00 94.62 199 LEU A O 1
ATOM 1409 N N . TYR A 1 200 ? 2.815 -14.673 1.696 1.00 93.94 200 TYR A N 1
ATOM 1410 C CA . TYR A 1 200 ? 1.966 -15.264 2.729 1.00 93.94 200 TYR A CA 1
ATOM 1411 C C . TYR A 1 200 ? 2.141 -14.596 4.090 1.00 93.94 200 TYR A C 1
ATOM 1413 O O . TYR A 1 200 ? 3.258 -14.254 4.488 1.00 93.94 200 TYR A O 1
ATOM 1421 N N . GLY A 1 201 ? 1.052 -14.477 4.844 1.00 93.50 201 GLY A N 1
ATOM 1422 C CA . GLY A 1 201 ? 1.081 -14.024 6.229 1.00 93.50 201 GLY A CA 1
ATOM 1423 C C . GLY A 1 201 ? 1.843 -14.983 7.150 1.00 93.50 201 GLY A C 1
ATOM 1424 O O . GLY A 1 201 ? 1.956 -16.192 6.920 1.00 93.50 201 GLY A O 1
ATOM 1425 N N . SER A 1 202 ? 2.388 -14.453 8.243 1.00 91.56 202 SER A N 1
ATOM 1426 C CA . SER A 1 202 ? 3.056 -15.230 9.294 1.00 91.56 202 SER A CA 1
ATOM 1427 C C . SER A 1 202 ? 3.061 -14.451 10.604 1.00 91.56 202 SER A C 1
ATOM 1429 O O . SER A 1 202 ? 2.937 -13.243 10.593 1.00 91.56 202 SER A O 1
ATOM 1431 N N . SER A 1 203 ? 3.345 -15.081 11.747 1.00 87.38 203 SER A N 1
ATOM 1432 C CA . SER A 1 203 ? 3.453 -14.350 13.027 1.00 87.38 203 SER A CA 1
ATOM 1433 C C . SER A 1 203 ? 4.557 -13.277 13.082 1.00 87.38 203 SER A C 1
ATOM 1435 O O . SER A 1 203 ? 4.704 -12.606 14.100 1.00 87.38 203 SER A O 1
ATOM 1437 N N . ALA A 1 204 ? 5.406 -13.182 12.056 1.00 81.69 204 ALA A N 1
ATOM 1438 C CA . ALA A 1 204 ? 6.400 -12.124 11.900 1.00 81.69 204 ALA A CA 1
ATOM 1439 C C . ALA A 1 204 ? 5.943 -11.001 10.940 1.00 81.69 204 ALA A C 1
ATOM 1441 O O . ALA A 1 204 ? 6.694 -10.047 10.746 1.00 81.69 204 ALA A O 1
ATOM 1442 N N . GLY A 1 205 ? 4.741 -11.103 10.365 1.00 80.31 205 GLY A N 1
ATOM 1443 C CA . GLY A 1 205 ? 4.263 -10.320 9.224 1.00 80.31 205 GLY A CA 1
ATOM 1444 C C . GLY A 1 205 ? 4.276 -11.127 7.927 1.00 80.31 205 GLY A C 1
ATOM 1445 O O . GLY A 1 205 ? 4.427 -12.352 7.941 1.00 80.31 205 GLY A O 1
ATOM 1446 N N . VAL A 1 206 ? 4.146 -10.426 6.802 1.00 76.62 206 VAL A N 1
ATOM 1447 C CA . VAL A 1 206 ? 4.254 -11.010 5.461 1.00 76.62 206 VAL A CA 1
ATOM 1448 C C . VAL A 1 206 ? 5.650 -11.623 5.264 1.00 76.62 206 VAL A C 1
ATOM 1450 O O . VAL A 1 206 ? 6.673 -11.001 5.561 1.00 76.62 206 VAL A O 1
ATOM 1453 N N . VAL A 1 207 ? 5.715 -12.861 4.777 1.00 76.94 207 VAL A N 1
ATOM 1454 C CA . VAL A 1 207 ? 6.967 -13.550 4.437 1.00 76.94 207 VAL A CA 1
ATOM 1455 C C . VAL A 1 207 ? 6.995 -13.892 2.955 1.00 76.94 207 VAL A C 1
ATOM 1457 O O . VAL A 1 207 ? 6.033 -14.419 2.400 1.00 76.94 207 VAL A O 1
ATOM 1460 N N . ALA A 1 208 ? 8.126 -13.599 2.319 1.00 72.69 208 ALA A N 1
ATOM 1461 C CA . ALA A 1 208 ? 8.319 -13.850 0.897 1.00 72.69 208 ALA A CA 1
ATOM 1462 C C . ALA A 1 208 ? 8.918 -15.237 0.610 1.00 72.69 208 ALA A C 1
ATOM 1464 O O . ALA A 1 208 ? 8.877 -15.708 -0.509 1.00 72.69 208 ALA A O 1
ATOM 1465 N N . ASP A 1 209 ? 9.418 -15.972 1.608 1.00 74.31 209 ASP A N 1
ATOM 1466 C CA . ASP A 1 209 ? 10.066 -17.280 1.401 1.00 74.31 209 ASP A CA 1
ATOM 1467 C C . ASP A 1 209 ? 9.134 -18.405 0.897 1.00 74.31 209 ASP A C 1
ATOM 1469 O O . ASP A 1 209 ? 9.603 -19.500 0.569 1.00 74.31 209 ASP A O 1
ATOM 1473 N N . ARG A 1 210 ? 7.825 -18.136 0.831 1.00 72.50 210 ARG A N 1
ATOM 1474 C CA . ARG A 1 210 ? 6.788 -19.002 0.251 1.00 72.50 210 ARG A CA 1
ATOM 1475 C C . ARG A 1 210 ? 6.061 -18.357 -0.933 1.00 72.50 210 ARG A C 1
ATOM 1477 O O . ARG A 1 210 ? 4.949 -18.792 -1.225 1.00 72.50 210 ARG A O 1
ATOM 1484 N N . ASP A 1 211 ? 6.649 -17.341 -1.560 1.00 75.38 211 ASP A N 1
ATOM 1485 C CA . ASP A 1 211 ? 6.036 -16.625 -2.678 1.00 75.38 211 ASP A CA 1
ATOM 1486 C C . ASP A 1 211 ? 5.491 -17.582 -3.754 1.00 75.38 211 ASP A C 1
ATOM 1488 O O . ASP A 1 211 ? 6.089 -18.619 -4.067 1.00 75.38 211 ASP A O 1
ATOM 1492 N N . GLN A 1 212 ? 4.309 -17.250 -4.271 1.00 78.88 212 GLN A N 1
ATOM 1493 C CA . GLN A 1 212 ? 3.702 -17.917 -5.415 1.00 78.88 212 GLN A CA 1
ATOM 1494 C C . GLN A 1 212 ? 3.488 -16.927 -6.546 1.00 78.88 212 GLN A C 1
ATOM 1496 O O . GLN A 1 212 ? 2.704 -15.987 -6.428 1.00 78.88 212 GLN A O 1
ATOM 1501 N N . VAL A 1 213 ? 4.102 -17.244 -7.678 1.00 72.50 213 VAL A N 1
ATOM 1502 C CA . VAL A 1 213 ? 4.049 -16.438 -8.890 1.00 72.50 213 VAL A CA 1
ATOM 1503 C C . VAL A 1 213 ? 2.996 -16.946 -9.865 1.00 72.50 213 VAL A C 1
ATOM 1505 O O . VAL A 1 213 ? 2.905 -18.143 -10.156 1.00 72.50 213 VAL A O 1
ATOM 1508 N N . TRP A 1 214 ? 2.207 -16.014 -10.402 1.00 70.44 214 TRP A N 1
ATOM 1509 C CA . TRP A 1 214 ? 1.247 -16.268 -11.473 1.00 70.44 214 TRP A CA 1
ATOM 1510 C C . TRP A 1 214 ? 1.468 -15.314 -12.641 1.00 70.44 214 TRP A C 1
ATOM 1512 O O . TRP A 1 214 ? 1.578 -14.104 -12.457 1.00 70.44 214 TRP A O 1
ATOM 1522 N N . HIS A 1 215 ? 1.452 -15.867 -13.852 1.00 66.44 215 HIS A N 1
ATOM 1523 C CA . HIS A 1 215 ? 1.582 -15.115 -15.091 1.00 66.44 215 HIS A CA 1
ATOM 1524 C C . HIS A 1 215 ? 0.882 -15.783 -16.275 1.00 66.44 215 HIS A C 1
ATOM 1526 O O . HIS A 1 215 ? 0.542 -16.967 -16.226 1.00 66.44 215 HIS A O 1
ATOM 1532 N N . GLN A 1 216 ? 0.677 -15.035 -17.362 1.00 50.75 216 GLN A N 1
ATOM 1533 C CA . GLN A 1 216 ? 0.001 -15.535 -18.568 1.00 50.75 216 GLN A CA 1
ATOM 1534 C C . GLN A 1 216 ? 0.929 -16.179 -19.617 1.00 50.75 216 GLN A C 1
ATOM 1536 O O . GLN A 1 216 ? 0.423 -16.730 -20.598 1.00 50.75 216 GLN A O 1
ATOM 1541 N N . ALA A 1 217 ? 2.253 -16.177 -19.413 1.00 52.75 217 ALA A N 1
ATOM 1542 C CA . ALA A 1 217 ? 3.194 -16.882 -20.289 1.00 52.75 217 ALA A CA 1
ATOM 1543 C C . ALA A 1 217 ? 3.079 -18.420 -20.137 1.00 52.75 217 ALA A C 1
ATOM 1545 O O . ALA A 1 217 ? 2.992 -18.934 -19.021 1.00 52.75 217 ALA A O 1
ATOM 1546 N N . TRP A 1 218 ? 3.025 -19.133 -21.272 1.00 43.97 218 TRP A N 1
ATOM 1547 C CA . TRP A 1 218 ? 2.744 -20.579 -21.395 1.00 43.97 218 TRP A CA 1
ATOM 1548 C C . TRP A 1 218 ? 3.923 -21.498 -21.066 1.00 43.97 218 TRP A C 1
ATOM 1550 O O . TRP A 1 218 ? 5.047 -21.220 -21.541 1.00 43.97 218 TRP A O 1
#

Organism: Sorangium cellulosum (NCBI:txid56)